Protein AF-A0A377C2B4-F1 (afdb_monomer)

Foldseek 3Di:
DDDDDDDDDDDDDDDDDPPPPPPPPPPPPDPPQDDCPPDPDDQVLCVVLLQCLCCPPVVKHKDAFQLCQWDDDPRSPDLLAAFGMKTKHAPCPVPDPVVLVVCLVVVHDGIFIETEHEDAEADPVCLVVLLVSQLRHTVQTQATEYEYCHYDPVCLVVVVVSCVVRQHWYKHAPPVHRNPIDGPGHGHGDPHGPVVSLVVCLNTTVRSVVVVVVVVCVSCVPPPD

Structure (mmCIF, N/CA/C/O backbone):
data_AF-A0A377C2B4-F1
#
_entry.id   AF-A0A377C2B4-F1
#
loop_
_atom_site.group_PDB
_atom_site.id
_atom_site.type_symbol
_atom_site.label_atom_id
_atom_site.label_alt_id
_atom_site.label_comp_id
_atom_site.label_asym_id
_atom_site.label_entity_id
_atom_site.label_seq_id
_atom_site.pdbx_PDB_ins_code
_atom_site.Cartn_x
_atom_site.Cartn_y
_atom_site.Cartn_z
_atom_site.occupancy
_atom_site.B_iso_or_equiv
_atom_site.auth_seq_id
_atom_site.auth_comp_id
_atom_site.auth_asym_id
_atom_site.auth_atom_id
_atom_site.pdbx_PDB_model_num
AT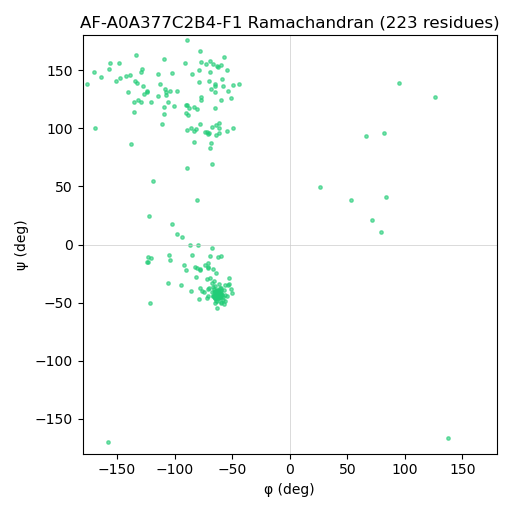OM 1 N N . MET A 1 1 ? 35.154 -57.307 -9.094 1.00 36.72 1 MET A N 1
ATOM 2 C CA . MET A 1 1 ? 33.927 -57.649 -8.351 1.00 36.72 1 MET A CA 1
ATOM 3 C C . MET A 1 1 ? 32.732 -57.138 -9.145 1.00 36.72 1 MET A C 1
ATOM 5 O O . MET A 1 1 ? 32.657 -55.952 -9.429 1.00 36.72 1 MET A O 1
ATOM 9 N N . THR A 1 2 ? 31.909 -58.080 -9.600 1.00 37.00 2 THR A N 1
ATOM 10 C CA . THR A 1 2 ? 30.548 -57.988 -10.181 1.00 37.00 2 THR A CA 1
ATOM 11 C C . THR A 1 2 ? 29.577 -57.294 -9.205 1.00 37.00 2 THR A C 1
ATOM 13 O O . THR A 1 2 ? 29.885 -57.268 -8.022 1.00 37.00 2 THR A O 1
ATOM 16 N N . ALA A 1 3 ? 28.401 -56.732 -9.509 1.00 31.88 3 ALA A N 1
ATOM 17 C CA . ALA A 1 3 ? 27.420 -56.730 -10.607 1.00 31.88 3 ALA A CA 1
ATOM 18 C C . ALA A 1 3 ? 26.625 -55.393 -10.469 1.00 31.88 3 ALA A C 1
ATOM 20 O O . ALA A 1 3 ? 26.595 -54.835 -9.380 1.00 31.88 3 ALA A O 1
ATOM 21 N N . GLY A 1 4 ? 26.060 -54.723 -11.479 1.00 31.55 4 GLY A N 1
ATOM 22 C CA . GLY A 1 4 ? 24.910 -55.098 -12.310 1.00 31.55 4 GLY A CA 1
ATOM 23 C C . GLY A 1 4 ? 23.874 -53.946 -12.279 1.00 31.55 4 GLY A C 1
ATOM 24 O O . GLY A 1 4 ? 23.489 -53.495 -11.209 1.00 31.55 4 GLY A O 1
ATOM 25 N N . LYS A 1 5 ? 23.428 -53.434 -13.435 1.00 40.22 5 LYS A N 1
ATOM 26 C CA . LYS A 1 5 ? 22.115 -52.747 -13.591 1.00 40.22 5 LYS A CA 1
ATOM 27 C C . LYS A 1 5 ? 21.091 -53.842 -13.985 1.00 40.22 5 LYS A C 1
ATOM 29 O O . LYS A 1 5 ? 21.572 -54.788 -14.613 1.00 40.22 5 LYS A O 1
ATOM 34 N N . PRO A 1 6 ? 19.744 -53.757 -13.774 1.00 40.12 6 PRO A N 1
ATOM 35 C CA . PRO A 1 6 ? 18.919 -52.529 -13.816 1.00 40.12 6 PRO A CA 1
ATOM 36 C C . PRO A 1 6 ? 17.540 -52.527 -13.043 1.00 40.12 6 PRO A C 1
ATOM 38 O O . PRO A 1 6 ? 17.163 -53.500 -12.406 1.00 40.12 6 PRO A O 1
ATOM 41 N N . ARG A 1 7 ? 16.746 -51.456 -13.289 1.00 35.69 7 ARG A N 1
ATOM 42 C CA . ARG A 1 7 ? 15.256 -51.322 -13.428 1.00 35.69 7 ARG A CA 1
ATOM 43 C C . ARG A 1 7 ? 14.322 -50.920 -12.255 1.00 35.69 7 ARG A C 1
ATOM 45 O O . ARG A 1 7 ? 14.433 -51.369 -11.127 1.00 35.69 7 ARG A O 1
ATOM 52 N N . LYS A 1 8 ? 13.369 -50.060 -12.671 1.00 39.88 8 LYS A N 1
ATOM 53 C CA . LYS A 1 8 ? 12.196 -49.421 -12.029 1.00 39.88 8 LYS A CA 1
ATOM 54 C C . LYS A 1 8 ? 11.217 -50.401 -11.376 1.00 39.88 8 LYS A C 1
ATOM 56 O O . LYS A 1 8 ? 11.002 -51.429 -11.996 1.00 39.88 8 LYS A O 1
ATOM 61 N N . TYR A 1 9 ? 10.527 -49.964 -10.314 1.00 33.38 9 TYR A N 1
ATOM 62 C CA . TYR A 1 9 ? 9.126 -50.246 -9.899 1.00 33.38 9 TYR A CA 1
ATOM 63 C C . TYR A 1 9 ? 8.805 -49.265 -8.742 1.00 33.38 9 TYR A C 1
ATOM 65 O O . TYR A 1 9 ? 9.730 -48.913 -8.020 1.00 33.38 9 TYR A O 1
ATOM 73 N N . LEU A 1 10 ? 7.612 -48.738 -8.463 1.00 26.67 10 LEU A N 1
ATOM 74 C CA . LEU A 1 10 ? 6.249 -48.788 -8.999 1.00 26.67 10 LEU A CA 1
ATOM 75 C C . LEU A 1 10 ? 5.538 -47.575 -8.347 1.00 26.67 10 LEU A C 1
ATOM 77 O O . LEU A 1 10 ? 5.833 -47.267 -7.191 1.00 26.67 10 LEU A O 1
ATOM 81 N N . TRP A 1 11 ? 4.628 -46.892 -9.047 1.00 28.12 11 TRP A N 1
ATOM 82 C CA . TRP A 1 11 ? 3.683 -45.979 -8.392 1.00 28.12 11 TRP A CA 1
ATOM 83 C C . TRP A 1 11 ? 2.865 -46.750 -7.350 1.00 28.12 11 TRP A C 1
ATOM 85 O O . TRP A 1 11 ? 2.420 -47.865 -7.613 1.00 28.12 11 TRP A O 1
ATOM 95 N N . SER A 1 12 ? 2.674 -46.158 -6.176 1.00 30.98 12 SER A N 1
ATOM 96 C CA . SER A 1 12 ? 1.545 -46.475 -5.304 1.00 30.98 12 SER A CA 1
ATOM 97 C C . SER A 1 12 ? 0.660 -45.241 -5.335 1.00 30.98 12 SER A C 1
ATOM 99 O O . SER A 1 12 ? 1.035 -44.206 -4.784 1.00 30.98 12 SER A O 1
ATOM 101 N N . ASP A 1 13 ? -0.434 -45.335 -6.085 1.00 35.56 13 ASP A N 1
ATOM 102 C CA . ASP A 1 13 ? -1.578 -44.459 -5.877 1.00 35.56 13 ASP A CA 1
ATOM 103 C C . ASP A 1 13 ? -2.247 -44.831 -4.548 1.00 35.56 13 ASP A C 1
ATOM 105 O O . ASP A 1 13 ? -2.106 -45.954 -4.059 1.00 35.56 13 ASP A O 1
ATOM 109 N N . ASP A 1 14 ? -2.978 -43.853 -4.022 1.00 35.16 14 ASP A N 1
ATOM 110 C CA . ASP A 1 14 ? -3.886 -43.918 -2.879 1.00 35.16 14 ASP A CA 1
ATOM 111 C C . ASP A 1 14 ? -3.225 -43.811 -1.491 1.00 35.16 14 ASP A C 1
ATOM 113 O O . ASP A 1 14 ? -2.775 -44.772 -0.881 1.00 35.16 14 ASP A O 1
ATOM 117 N N . GLU A 1 15 ? -3.203 -42.597 -0.931 1.00 32.34 15 GLU A N 1
ATOM 118 C CA . GLU A 1 15 ? -4.373 -42.097 -0.196 1.00 32.34 15 GLU A CA 1
ATOM 119 C C . GLU A 1 15 ? -4.178 -40.648 0.298 1.00 32.34 15 GLU A C 1
ATOM 121 O O . GLU A 1 15 ? -3.149 -40.259 0.847 1.00 32.34 15 GLU A O 1
ATOM 126 N N . ALA A 1 16 ? -5.258 -39.877 0.150 1.00 41.50 16 ALA A N 1
ATOM 127 C CA . ALA A 1 16 ? -5.626 -38.717 0.958 1.00 41.50 16 ALA A CA 1
ATOM 128 C C . ALA A 1 16 ? -4.737 -37.458 0.894 1.00 41.50 16 ALA A C 1
ATOM 130 O O . ALA A 1 16 ? -3.880 -37.210 1.741 1.00 41.50 16 ALA A O 1
ATOM 131 N N . LYS A 1 17 ? -5.128 -36.539 0.003 1.00 33.62 17 LYS A N 1
ATOM 132 C CA . LYS A 1 17 ? -5.561 -35.181 0.392 1.00 33.62 17 LYS A CA 1
ATOM 133 C C . LYS A 1 17 ? -6.196 -34.491 -0.809 1.00 33.62 17 LYS A C 1
ATOM 135 O O . LYS A 1 17 ? -5.511 -33.976 -1.686 1.00 33.62 17 LYS A O 1
ATOM 140 N N . GLY A 1 18 ? -7.527 -34.477 -0.822 1.00 29.94 18 GLY A N 1
ATOM 141 C CA . GLY A 1 18 ? -8.292 -33.569 -1.663 1.00 29.94 18 GLY A CA 1
ATOM 142 C C . GLY A 1 18 ? -7.960 -32.133 -1.275 1.00 29.94 18 GLY A C 1
ATOM 143 O O . GLY A 1 18 ? -8.515 -31.596 -0.323 1.00 29.94 18 GLY A O 1
ATOM 144 N N . ILE A 1 19 ? -7.030 -31.526 -2.005 1.00 31.97 19 ILE A N 1
ATOM 145 C CA . ILE A 1 19 ? -6.947 -30.078 -2.124 1.00 31.97 19 ILE A CA 1
ATOM 146 C C . ILE A 1 19 ? -7.823 -29.754 -3.322 1.00 31.97 19 ILE A C 1
ATOM 148 O O . ILE A 1 19 ? -7.431 -29.928 -4.474 1.00 31.97 19 ILE A O 1
ATOM 152 N N . GLN A 1 20 ? -9.056 -29.354 -3.027 1.00 30.81 20 GLN A N 1
ATOM 153 C CA . GLN A 1 20 ? -9.923 -28.697 -3.988 1.00 30.81 20 GLN A CA 1
ATOM 154 C C . GLN A 1 20 ? -9.210 -27.404 -4.391 1.00 30.81 20 GLN A C 1
ATOM 156 O O . GLN A 1 20 ? -9.151 -26.441 -3.629 1.00 30.81 20 GLN A O 1
ATOM 161 N N . LEU A 1 21 ? -8.565 -27.438 -5.555 1.00 31.77 21 LEU A N 1
ATOM 162 C CA . LEU A 1 21 ? -8.021 -26.258 -6.203 1.00 31.77 21 LEU A CA 1
ATOM 163 C C . LEU A 1 21 ? -9.232 -25.379 -6.538 1.00 31.77 21 LEU A C 1
ATOM 165 O O . LEU A 1 21 ? -9.989 -25.704 -7.454 1.00 31.77 21 LEU A O 1
ATOM 169 N N . ASN A 1 22 ? -9.462 -24.320 -5.759 1.00 31.25 22 ASN A N 1
ATOM 170 C CA . ASN A 1 22 ? -10.425 -23.291 -6.133 1.00 31.25 22 ASN A CA 1
ATOM 171 C C . ASN A 1 22 ? -9.939 -22.680 -7.443 1.00 31.25 22 ASN A C 1
ATOM 173 O O . ASN A 1 22 ? -8.944 -21.958 -7.500 1.00 31.25 22 ASN A O 1
ATOM 177 N N . LYS A 1 23 ? -10.626 -23.074 -8.508 1.00 33.84 23 LYS A N 1
ATOM 178 C CA . LYS A 1 23 ? -10.381 -22.690 -9.883 1.00 33.84 23 LYS A CA 1
ATOM 179 C C . LYS A 1 23 ? -11.183 -21.426 -10.170 1.00 33.84 23 LYS A C 1
ATOM 181 O O . LYS A 1 23 ? -12.084 -21.460 -10.988 1.00 33.84 23 LYS A O 1
ATOM 186 N N . ASP A 1 24 ? -10.814 -20.347 -9.493 1.00 32.53 24 ASP A N 1
ATOM 187 C CA . ASP A 1 24 ? -11.197 -18.984 -9.866 1.00 32.53 24 ASP A CA 1
ATOM 188 C C . ASP A 1 24 ? -9.911 -18.200 -10.160 1.00 32.53 24 ASP A C 1
ATOM 190 O O . ASP A 1 24 ? -9.607 -17.176 -9.553 1.00 32.53 24 ASP A O 1
ATOM 194 N N . ILE A 1 25 ? -9.096 -18.740 -11.072 1.00 33.12 25 ILE A N 1
ATOM 195 C CA . ILE A 1 25 ? -8.108 -17.934 -11.786 1.00 33.12 25 ILE A CA 1
ATOM 196 C C . ILE A 1 25 ? -8.896 -17.297 -12.926 1.00 33.12 25 ILE A C 1
ATOM 198 O O . ILE A 1 25 ? -9.149 -17.944 -13.943 1.00 33.12 25 ILE A O 1
ATOM 202 N N . PHE A 1 26 ? -9.323 -16.051 -12.741 1.00 31.59 26 PHE A N 1
ATOM 203 C CA . PHE A 1 26 ? -9.705 -15.208 -13.865 1.00 31.59 26 PHE A CA 1
ATOM 204 C C . PHE A 1 26 ? -8.422 -14.881 -14.633 1.00 31.59 26 PHE A C 1
ATOM 206 O O . PHE A 1 26 ? -7.785 -13.862 -14.395 1.00 31.59 26 PHE A O 1
ATOM 213 N N . VAL A 1 27 ? -8.006 -15.795 -15.513 1.00 31.28 27 VAL A N 1
ATOM 214 C CA . VAL A 1 27 ? -7.137 -15.435 -16.631 1.00 31.28 27 VAL A CA 1
ATOM 215 C C . VAL A 1 27 ? -8.050 -14.695 -17.595 1.00 31.28 27 VAL A C 1
ATOM 217 O O . VAL A 1 27 ? -8.824 -15.311 -18.325 1.00 31.28 27 VAL A O 1
ATOM 220 N N . THR A 1 28 ? -8.044 -13.370 -17.527 1.00 33.62 28 THR A N 1
ATOM 221 C CA . THR A 1 28 ? -8.473 -12.574 -18.670 1.00 33.62 28 THR A CA 1
ATOM 222 C C . THR A 1 28 ? -7.381 -12.739 -19.719 1.00 33.62 28 THR A C 1
ATOM 224 O O . THR A 1 28 ? -6.341 -12.084 -19.649 1.00 33.62 28 THR A O 1
ATOM 227 N N . ASP A 1 29 ? -7.586 -13.684 -20.637 1.00 32.88 29 ASP A N 1
ATOM 228 C CA . ASP A 1 29 ? -6.946 -13.614 -21.947 1.00 32.88 29 ASP A CA 1
ATOM 229 C C . ASP A 1 29 ? -7.300 -12.232 -22.531 1.00 32.88 29 ASP A C 1
ATOM 231 O O . ASP A 1 29 ? -8.455 -11.809 -22.453 1.00 32.88 29 ASP A O 1
ATOM 235 N N . ASP A 1 30 ? -6.288 -11.528 -23.038 1.00 34.28 30 ASP A N 1
ATOM 236 C CA . ASP A 1 30 ? -6.330 -10.165 -23.595 1.00 34.28 30 ASP A CA 1
ATOM 237 C C . ASP A 1 30 ? -6.233 -8.990 -22.596 1.00 34.28 30 ASP A C 1
ATOM 239 O O . ASP A 1 30 ? -6.858 -7.945 -22.780 1.00 34.28 30 ASP A O 1
ATOM 243 N N . ALA A 1 31 ? -5.363 -9.089 -21.583 1.00 37.03 31 ALA A N 1
ATOM 244 C CA . ALA A 1 31 ? -4.698 -7.876 -21.099 1.00 37.03 31 ALA A CA 1
ATOM 245 C C . ALA A 1 31 ? -3.679 -7.455 -22.166 1.00 37.03 31 ALA A C 1
ATOM 247 O O . ALA A 1 31 ? -2.587 -8.019 -22.248 1.00 37.03 31 ALA A O 1
ATOM 248 N N . ASP A 1 32 ? -4.078 -6.518 -23.026 1.00 32.88 32 ASP A N 1
ATOM 249 C CA . ASP A 1 32 ? -3.194 -5.812 -23.948 1.00 32.88 32 ASP A CA 1
ATOM 250 C C . ASP A 1 32 ? -2.069 -5.197 -23.104 1.00 32.88 32 ASP A C 1
ATOM 252 O O . ASP A 1 32 ? -2.263 -4.201 -22.402 1.00 32.88 32 ASP A O 1
ATOM 256 N N . VAL A 1 33 ? -0.920 -5.880 -23.045 1.00 45.25 33 VAL A N 1
ATOM 257 C CA . VAL A 1 33 ? 0.244 -5.387 -22.315 1.00 45.25 33 VAL A CA 1
ATOM 258 C C . VAL A 1 33 ? 0.748 -4.213 -23.127 1.00 45.25 33 VAL A C 1
ATOM 260 O O . VAL A 1 33 ? 1.438 -4.393 -24.131 1.00 45.25 33 VAL A O 1
ATOM 263 N N . SER A 1 34 ? 0.314 -3.024 -22.722 1.00 44.59 34 SER A N 1
ATOM 264 C CA . SER A 1 34 ? 0.642 -1.778 -23.385 1.00 44.59 34 SER A CA 1
ATOM 265 C C . SER A 1 34 ? 2.154 -1.682 -23.575 1.00 44.59 34 SER A C 1
ATOM 267 O O . SER A 1 34 ? 2.949 -1.864 -22.646 1.00 44.59 34 SER A O 1
ATOM 269 N N . ASP A 1 35 ? 2.534 -1.447 -24.831 1.00 39.66 35 ASP A N 1
ATOM 270 C CA . ASP A 1 35 ? 3.894 -1.137 -25.263 1.00 39.66 35 ASP A CA 1
ATOM 271 C C . ASP A 1 35 ? 4.486 -0.105 -24.282 1.00 39.66 35 ASP A C 1
ATOM 273 O O . ASP A 1 35 ? 3.758 0.807 -23.871 1.00 39.66 35 ASP A O 1
ATOM 277 N N . PRO A 1 36 ? 5.760 -0.208 -23.851 1.00 42.59 36 PRO A N 1
ATOM 278 C CA . PRO A 1 36 ? 6.321 0.715 -22.879 1.00 42.59 36 PRO A CA 1
ATOM 279 C C . PRO A 1 36 ? 6.449 2.089 -23.539 1.00 42.59 36 PRO A C 1
ATOM 281 O O . PRO A 1 36 ? 7.487 2.444 -24.101 1.00 42.59 36 PRO A O 1
ATOM 284 N N . HIS A 1 37 ? 5.381 2.880 -23.479 1.00 45.59 37 HIS A N 1
ATOM 285 C CA . HIS A 1 37 ? 5.399 4.291 -23.802 1.00 45.59 37 HIS A CA 1
ATOM 286 C C . HIS A 1 37 ? 6.306 4.944 -22.764 1.00 45.59 37 HIS A C 1
ATOM 288 O O . HIS A 1 37 ? 5.925 5.208 -21.626 1.00 45.59 37 HIS A O 1
ATOM 294 N N . GLY A 1 38 ? 7.577 5.077 -23.146 1.00 45.16 38 GLY A N 1
ATOM 295 C CA . GLY A 1 38 ? 8.665 5.591 -22.333 1.00 45.16 38 GLY A CA 1
ATOM 296 C C . GLY A 1 38 ? 8.489 7.070 -22.020 1.00 45.16 38 GLY A C 1
ATOM 297 O O . GLY A 1 38 ? 9.254 7.903 -22.498 1.00 45.16 38 GLY A O 1
ATOM 298 N N . GLU A 1 39 ? 7.508 7.399 -21.192 1.00 57.38 39 GLU A N 1
ATOM 299 C CA . GLU A 1 39 ? 7.391 8.715 -20.591 1.00 57.38 39 GLU A CA 1
ATOM 300 C C . GLU A 1 39 ? 8.252 8.803 -19.320 1.00 57.38 39 GLU A C 1
ATOM 302 O O . GLU A 1 39 ? 8.529 7.839 -18.590 1.00 57.38 39 GLU A O 1
ATOM 307 N N . PHE A 1 40 ? 8.786 9.999 -19.092 1.00 65.56 40 PHE A N 1
ATOM 308 C CA . PHE A 1 40 ? 9.783 10.301 -18.068 1.00 65.56 40 PHE A CA 1
ATOM 309 C C . PHE A 1 40 ? 9.166 10.486 -16.673 1.00 65.56 40 PHE A C 1
ATOM 311 O O . PHE A 1 40 ? 9.634 11.332 -15.923 1.00 65.56 40 PHE A O 1
ATOM 318 N N . TYR A 1 41 ? 8.159 9.698 -16.295 1.00 80.75 41 TYR A N 1
ATOM 319 C CA . TYR A 1 41 ? 7.571 9.815 -14.961 1.00 80.75 41 TYR A CA 1
ATOM 320 C C . TYR A 1 41 ? 8.577 9.435 -13.876 1.00 80.75 41 TYR A C 1
ATOM 322 O O . TYR A 1 41 ? 9.236 8.392 -13.936 1.00 80.75 41 TYR A O 1
ATOM 330 N N . SER A 1 42 ? 8.688 10.291 -12.872 1.00 92.38 42 SER A N 1
ATOM 331 C CA . SER A 1 42 ? 9.217 9.943 -11.562 1.00 92.38 42 SER A CA 1
ATOM 332 C C . SER A 1 42 ? 8.163 9.180 -10.757 1.00 92.38 42 SER A C 1
ATOM 334 O O . SER A 1 42 ? 6.965 9.328 -10.982 1.00 92.38 42 SER A O 1
ATOM 336 N N . GLU A 1 43 ? 8.589 8.390 -9.769 1.00 94.50 43 GLU A N 1
ATOM 337 C CA . GLU A 1 43 ? 7.659 7.670 -8.878 1.00 94.50 43 GLU A CA 1
ATOM 338 C C . GLU A 1 43 ? 6.679 8.626 -8.180 1.00 94.50 43 GLU A C 1
ATOM 340 O O . GLU A 1 43 ? 5.500 8.319 -8.046 1.00 94.50 43 GLU A O 1
ATOM 345 N N . HIS A 1 44 ? 7.133 9.834 -7.835 1.00 94.06 44 HIS A N 1
ATOM 346 C CA . HIS A 1 44 ? 6.296 10.869 -7.230 1.00 94.06 44 HIS A CA 1
ATOM 347 C C . HIS A 1 44 ? 5.124 11.315 -8.114 1.00 94.06 44 HIS A C 1
ATOM 349 O O . HIS A 1 44 ? 4.064 11.652 -7.585 1.00 94.06 44 HIS A O 1
ATOM 355 N N . GLU A 1 45 ? 5.301 11.327 -9.435 1.00 95.25 45 GLU A N 1
ATOM 356 C CA . GLU A 1 45 ? 4.246 11.701 -10.384 1.00 95.25 45 GLU A CA 1
ATOM 357 C C . GLU A 1 45 ? 3.175 10.613 -10.516 1.00 95.25 45 GLU A C 1
ATOM 359 O O . GLU A 1 45 ? 2.058 10.906 -10.932 1.00 95.25 45 GLU A O 1
ATOM 364 N N . LEU A 1 46 ? 3.468 9.382 -10.084 1.00 97.31 46 LEU A N 1
ATOM 365 C CA . LEU A 1 46 ? 2.514 8.274 -10.095 1.00 97.31 46 LEU A CA 1
ATOM 366 C C . LEU A 1 46 ? 1.565 8.292 -8.886 1.00 97.31 46 LEU A C 1
ATOM 368 O O . LEU A 1 46 ? 0.502 7.678 -8.936 1.00 97.31 46 LEU A O 1
ATOM 372 N N . TYR A 1 47 ? 1.901 8.990 -7.795 1.00 97.00 47 TYR A N 1
ATOM 373 C CA . TYR A 1 47 ? 1.082 8.965 -6.572 1.00 97.00 47 TYR A CA 1
ATOM 374 C C . TYR A 1 47 ? -0.325 9.555 -6.759 1.00 97.00 47 TYR A C 1
ATOM 376 O O . TYR A 1 47 ? -1.276 8.946 -6.264 1.00 97.00 47 TYR A O 1
ATOM 384 N N . PRO A 1 48 ? -0.512 10.697 -7.454 1.00 97.00 48 PRO A N 1
ATOM 385 C CA . PRO A 1 48 ? -1.850 11.215 -7.734 1.00 97.00 48 PRO A CA 1
ATOM 386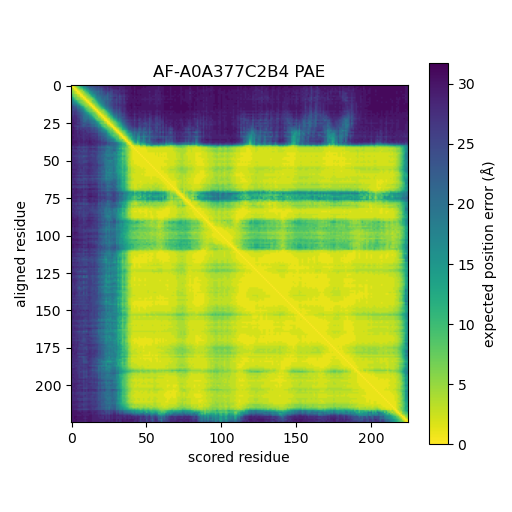 C C . PRO A 1 48 ? -2.680 10.263 -8.604 1.00 97.00 48 PRO A C 1
ATOM 388 O O . PRO A 1 48 ? -3.855 10.058 -8.314 1.00 97.00 48 PRO A O 1
ATOM 391 N N . LEU A 1 49 ? -2.059 9.628 -9.602 1.00 97.38 49 LEU A N 1
ATOM 392 C CA . LEU A 1 49 ? -2.717 8.668 -10.498 1.00 97.38 49 LEU A CA 1
ATOM 393 C C . LEU A 1 49 ? -3.154 7.411 -9.733 1.00 97.38 49 LEU A C 1
ATOM 395 O O . LEU A 1 49 ? -4.301 6.978 -9.828 1.00 97.38 49 LEU A O 1
ATOM 399 N N . LEU A 1 50 ? -2.274 6.881 -8.876 1.00 98.12 50 LEU A N 1
ATOM 400 C CA . LEU A 1 50 ? -2.619 5.796 -7.959 1.00 98.12 50 LEU A CA 1
ATOM 401 C C . LEU A 1 50 ? -3.761 6.201 -7.020 1.00 98.12 50 LEU A C 1
ATOM 403 O O . LEU A 1 50 ? -4.637 5.387 -6.743 1.00 98.12 50 LEU A O 1
ATOM 407 N N . SER A 1 51 ? -3.775 7.443 -6.531 1.00 97.56 51 SER A N 1
ATOM 408 C CA . SER A 1 51 ? -4.854 7.935 -5.672 1.00 97.56 51 SER A CA 1
ATOM 409 C C . SER A 1 51 ? -6.201 7.979 -6.386 1.00 97.56 51 SER A C 1
ATOM 411 O O . SER A 1 51 ? -7.218 7.646 -5.777 1.00 97.56 51 SER A O 1
ATOM 413 N N . GLU A 1 52 ? -6.218 8.383 -7.654 1.00 97.12 52 GLU A N 1
ATOM 414 C CA . GLU A 1 52 ? -7.423 8.395 -8.479 1.00 97.12 52 GLU A CA 1
ATOM 415 C C . GLU A 1 52 ? -7.950 6.977 -8.713 1.00 97.12 52 GLU A C 1
ATOM 417 O O . GLU A 1 52 ? -9.119 6.702 -8.427 1.00 97.12 52 GLU A O 1
ATOM 422 N N . TYR A 1 53 ? -7.083 6.056 -9.141 1.00 98.12 53 TYR A N 1
ATOM 423 C CA . TYR A 1 53 ? -7.438 4.651 -9.342 1.00 98.12 53 TYR A CA 1
ATOM 424 C C . TYR A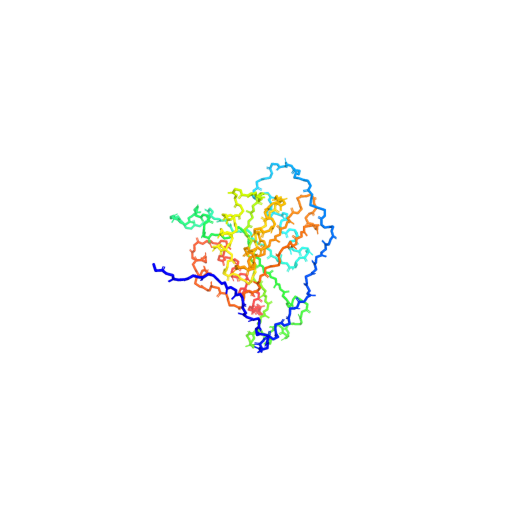 1 53 ? -7.938 3.994 -8.047 1.00 98.12 53 TYR A C 1
ATOM 426 O O . TYR A 1 53 ? -9.022 3.410 -8.007 1.00 98.12 53 TYR A O 1
ATOM 434 N N . ALA A 1 54 ? -7.187 4.141 -6.952 1.00 97.19 54 ALA A N 1
ATOM 435 C CA . ALA A 1 54 ? -7.526 3.543 -5.667 1.00 97.19 54 ALA A CA 1
ATOM 436 C C . ALA A 1 54 ? -8.888 4.035 -5.150 1.00 97.19 54 ALA A C 1
ATOM 438 O O . ALA A 1 54 ? -9.700 3.232 -4.686 1.00 97.19 54 ALA A O 1
ATOM 439 N N . SER A 1 55 ? -9.175 5.334 -5.278 1.00 93.94 55 SER A N 1
ATOM 440 C CA . SER A 1 55 ? -10.453 5.895 -4.837 1.00 93.94 55 SER A CA 1
ATOM 441 C C . SER A 1 55 ? -11.614 5.482 -5.741 1.00 93.94 55 SER A C 1
ATOM 443 O O . SER A 1 55 ? -12.672 5.125 -5.228 1.00 93.94 55 SER A O 1
ATOM 445 N N . SER A 1 56 ? -11.445 5.560 -7.063 1.00 93.25 56 SER A N 1
ATOM 446 C CA . SER A 1 56 ? -12.528 5.330 -8.032 1.00 93.25 56 SER A CA 1
ATOM 447 C C . SER A 1 56 ? -12.867 3.851 -8.208 1.00 93.25 56 SER A C 1
ATOM 449 O O . SER A 1 56 ? -14.041 3.499 -8.286 1.00 93.25 56 SER A O 1
ATOM 451 N N . SER A 1 57 ? -11.848 2.991 -8.233 1.00 94.62 57 SER A N 1
ATOM 452 C CA . SER A 1 57 ? -11.982 1.589 -8.639 1.00 94.62 57 SER A CA 1
ATOM 453 C C . SER A 1 57 ? -11.919 0.626 -7.456 1.00 94.62 57 SER A C 1
ATOM 455 O O . SER A 1 57 ? -12.598 -0.397 -7.452 1.00 94.62 57 SER A O 1
ATOM 457 N N . LEU A 1 58 ? -11.143 0.957 -6.416 1.00 94.06 58 LEU A N 1
ATOM 458 C CA . LEU A 1 58 ? -10.955 0.083 -5.248 1.00 94.06 58 LEU A CA 1
ATOM 459 C C . LEU A 1 58 ? -11.732 0.551 -4.004 1.00 94.06 58 LEU A C 1
ATOM 461 O O . LEU A 1 58 ? -11.801 -0.179 -3.009 1.00 94.06 58 LEU A O 1
ATOM 465 N N . ASN A 1 59 ? -12.328 1.751 -4.043 1.00 93.12 59 ASN A N 1
ATOM 466 C CA . ASN A 1 59 ? -12.930 2.421 -2.885 1.00 93.12 59 ASN A CA 1
ATOM 467 C C . ASN A 1 59 ? -11.943 2.540 -1.700 1.00 93.12 59 ASN A C 1
ATOM 469 O O . ASN A 1 59 ? -12.296 2.343 -0.534 1.00 93.12 59 ASN A O 1
ATOM 473 N N . VAL A 1 60 ? -10.673 2.814 -2.010 1.00 95.38 60 VAL A N 1
ATOM 474 C CA . VAL A 1 60 ? -9.590 2.991 -1.039 1.00 95.38 60 VAL A CA 1
ATOM 475 C C . VAL A 1 60 ? -9.196 4.461 -1.011 1.00 95.38 60 VAL A C 1
ATOM 477 O O . VAL A 1 60 ? -8.711 5.011 -1.997 1.00 95.38 60 VAL A O 1
ATOM 480 N N . LEU A 1 61 ? -9.357 5.098 0.147 1.00 94.50 61 LEU A N 1
ATOM 481 C CA . LEU A 1 61 ? -8.873 6.456 0.369 1.00 94.50 61 LEU A CA 1
ATOM 482 C C . LEU A 1 61 ? -7.399 6.397 0.746 1.00 94.50 61 LEU A C 1
ATOM 484 O O . LEU A 1 61 ? -7.053 5.811 1.775 1.00 94.50 61 LEU A O 1
ATOM 488 N N . VAL A 1 62 ? -6.539 7.004 -0.070 1.00 96.00 62 VAL A N 1
ATOM 489 C CA . VAL A 1 62 ? -5.086 6.930 0.112 1.00 96.00 62 VAL A CA 1
ATOM 490 C C . VAL A 1 62 ? -4.463 8.239 0.585 1.00 96.00 62 VAL A C 1
ATOM 492 O O . VAL A 1 62 ? -5.023 9.325 0.430 1.00 96.00 62 VAL A O 1
ATOM 495 N N . ARG A 1 63 ? -3.270 8.131 1.168 1.00 95.94 63 ARG A N 1
ATOM 496 C CA . ARG A 1 63 ? -2.391 9.239 1.540 1.00 95.94 63 ARG A CA 1
ATOM 497 C C . ARG A 1 63 ? -0.939 8.862 1.286 1.00 95.94 63 ARG A C 1
ATOM 499 O O . ARG A 1 63 ? -0.540 7.722 1.502 1.00 95.94 63 ARG A O 1
ATOM 506 N N . ARG A 1 64 ? -0.136 9.838 0.873 1.00 96.00 64 ARG A N 1
ATOM 507 C CA . ARG A 1 64 ? 1.313 9.679 0.728 1.00 96.00 64 ARG A CA 1
ATOM 508 C C . ARG A 1 64 ? 2.000 9.773 2.091 1.00 96.00 64 ARG A C 1
ATOM 510 O O . ARG A 1 64 ? 1.657 10.648 2.885 1.00 96.00 64 ARG A O 1
ATOM 517 N N . VAL A 1 65 ? 3.008 8.937 2.326 1.00 95.94 65 VAL A N 1
ATOM 518 C CA . VAL A 1 65 ? 3.915 9.034 3.479 1.00 95.94 65 VAL A CA 1
ATOM 519 C C . VAL A 1 65 ? 5.215 9.683 3.031 1.00 95.94 65 VAL A C 1
ATOM 521 O O . VAL A 1 65 ? 5.903 9.167 2.155 1.00 95.94 65 VAL A O 1
ATOM 524 N N . ASP A 1 66 ? 5.561 10.838 3.605 1.00 94.06 66 ASP A N 1
ATOM 525 C CA . ASP A 1 66 ? 6.824 11.497 3.284 1.00 94.06 66 ASP A CA 1
ATOM 526 C C . ASP A 1 66 ? 7.984 10.992 4.117 1.00 94.06 66 ASP A C 1
ATOM 528 O O . ASP A 1 66 ? 8.199 11.446 5.243 1.00 94.06 66 ASP A O 1
ATOM 532 N N . GLU A 1 67 ? 8.797 10.107 3.548 1.00 91.25 67 GLU A N 1
ATOM 533 C CA . GLU A 1 67 ? 10.012 9.598 4.167 1.00 91.25 67 GLU A CA 1
ATOM 534 C C . GLU A 1 67 ? 10.937 10.739 4.638 1.00 91.25 67 GLU A C 1
ATOM 536 O O . GLU A 1 67 ? 11.504 10.663 5.735 1.00 91.25 67 GLU A O 1
ATOM 541 N N . LYS A 1 68 ? 10.978 11.877 3.920 1.00 91.19 68 LYS A N 1
ATOM 542 C CA . LYS A 1 68 ? 11.781 13.066 4.275 1.00 91.19 68 LYS A CA 1
ATOM 543 C C . LYS A 1 68 ? 11.254 13.815 5.500 1.00 91.19 68 LYS A C 1
ATOM 545 O O . LYS A 1 68 ? 12.002 14.612 6.082 1.00 91.19 68 LYS A O 1
ATOM 550 N N . LYS A 1 69 ? 10.019 13.570 5.940 1.00 92.12 69 LYS A N 1
ATOM 551 C CA . LYS A 1 69 ? 9.494 14.095 7.213 1.00 92.12 69 LYS A CA 1
ATOM 552 C C . LYS A 1 69 ? 9.854 13.223 8.412 1.00 92.12 69 LYS A C 1
ATOM 554 O O . LYS A 1 69 ? 9.666 13.654 9.549 1.00 92.12 69 LYS A O 1
ATOM 559 N N . SER A 1 70 ? 10.419 12.038 8.186 1.00 90.50 70 SER A N 1
ATOM 560 C CA . SER A 1 70 ? 10.805 11.143 9.274 1.00 90.50 70 SER A CA 1
ATOM 561 C C . SER A 1 70 ? 11.889 11.748 10.171 1.00 90.50 70 SER A C 1
ATOM 563 O O . SER A 1 70 ? 12.716 12.567 9.735 1.00 90.50 70 SER A O 1
ATOM 565 N N . LYS A 1 71 ? 11.917 11.301 11.434 1.00 87.88 71 LYS A N 1
ATOM 566 C CA . LYS A 1 71 ? 12.965 11.644 12.411 1.00 87.88 71 LYS A CA 1
ATOM 567 C C . LYS A 1 71 ? 14.363 11.424 11.800 1.00 87.88 71 LYS A C 1
ATOM 569 O O . LYS A 1 71 ? 14.606 10.437 11.107 1.00 87.88 71 LYS A O 1
ATOM 574 N N . LYS A 1 72 ? 15.293 12.362 12.043 1.00 78.94 72 LYS A N 1
ATOM 575 C CA . LYS A 1 72 ? 16.680 12.286 11.540 1.00 78.94 72 LYS A CA 1
ATOM 576 C C . LYS A 1 72 ? 17.370 11.011 12.046 1.00 78.94 72 LYS A C 1
ATOM 578 O O . LYS A 1 72 ? 17.193 10.634 13.199 1.00 78.94 72 LYS A O 1
ATOM 583 N N . GLY A 1 73 ? 18.191 10.394 11.199 1.00 75.81 73 GLY A N 1
ATOM 584 C CA . GLY A 1 73 ? 18.964 9.196 11.532 1.00 75.81 73 GLY A CA 1
ATOM 585 C C . GLY A 1 73 ? 18.949 8.172 10.401 1.00 75.81 73 GLY A C 1
ATOM 586 O O . GLY A 1 73 ? 18.514 8.474 9.290 1.00 75.81 73 GLY A O 1
ATOM 587 N N . ALA A 1 74 ? 19.385 6.949 10.708 1.00 76.00 74 ALA A N 1
ATOM 588 C CA . ALA A 1 74 ? 19.545 5.853 9.747 1.00 76.00 74 ALA A CA 1
ATOM 589 C C . ALA A 1 74 ? 18.256 5.440 9.008 1.00 76.00 74 ALA A C 1
ATOM 591 O O . ALA A 1 74 ? 18.328 4.662 8.066 1.00 76.00 74 ALA A O 1
ATOM 592 N N . PHE A 1 75 ? 17.087 5.937 9.423 1.00 74.25 75 PHE A N 1
ATOM 593 C CA . PHE A 1 75 ? 15.786 5.574 8.856 1.00 74.25 75 PHE A CA 1
ATOM 594 C C . PHE A 1 75 ? 15.182 6.633 7.928 1.00 74.25 75 PHE A C 1
ATOM 596 O O . PHE A 1 75 ? 14.225 6.330 7.228 1.00 74.25 75 PHE A O 1
ATOM 603 N N . LYS A 1 76 ? 15.703 7.867 7.906 1.00 71.75 76 LYS A N 1
ATOM 604 C CA . LYS A 1 76 ? 15.057 8.989 7.202 1.00 71.75 76 LYS A CA 1
ATOM 605 C C . LYS A 1 76 ? 15.052 8.844 5.674 1.00 71.75 76 LYS A C 1
ATOM 607 O O . LYS A 1 76 ? 14.122 9.280 5.017 1.00 71.75 76 LYS A O 1
ATOM 612 N N . SER A 1 77 ? 16.093 8.236 5.125 1.00 74.50 77 SER A N 1
ATOM 613 C CA . SER A 1 77 ? 16.243 7.955 3.692 1.00 74.50 77 SER A CA 1
ATOM 614 C C . SER A 1 77 ? 16.440 6.461 3.446 1.00 74.50 77 SER A C 1
ATOM 616 O O . SER A 1 77 ? 17.092 6.057 2.485 1.00 74.50 77 SER A O 1
ATOM 618 N N . ASN A 1 78 ? 15.969 5.632 4.381 1.00 84.25 78 ASN A N 1
ATOM 619 C CA . ASN A 1 78 ? 16.095 4.194 4.265 1.00 84.25 78 ASN A CA 1
ATOM 620 C C . ASN A 1 78 ? 14.898 3.655 3.496 1.00 84.25 78 ASN A C 1
ATOM 622 O O . ASN A 1 78 ? 13.777 3.646 4.001 1.00 84.25 78 ASN A O 1
ATOM 626 N N . LYS A 1 79 ? 15.186 3.177 2.290 1.00 85.94 79 LYS A N 1
ATOM 627 C CA . LYS A 1 79 ? 14.206 2.612 1.369 1.00 85.94 79 LYS A CA 1
ATOM 628 C C . LYS A 1 79 ? 13.499 1.351 1.890 1.00 85.94 79 LYS A C 1
ATOM 630 O O . LYS A 1 79 ? 12.525 0.931 1.290 1.00 85.94 79 LYS A O 1
ATOM 635 N N . TRP A 1 80 ? 13.968 0.763 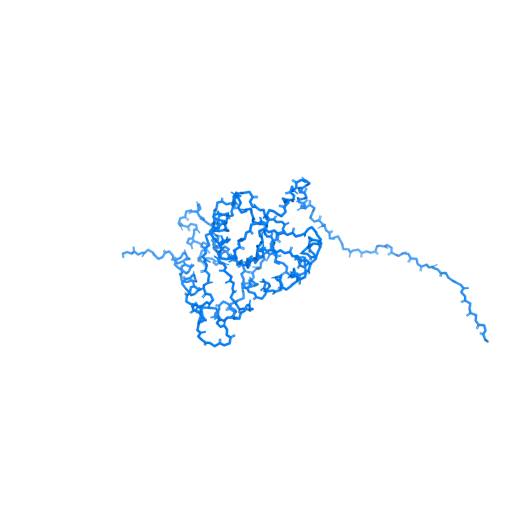2.993 1.00 92.06 80 TRP A N 1
ATOM 636 C CA . TRP A 1 80 ? 13.434 -0.460 3.612 1.00 92.06 80 TRP A CA 1
ATOM 637 C C . TRP A 1 80 ? 12.562 -0.201 4.851 1.00 92.06 80 TRP A C 1
ATOM 639 O O . TRP A 1 80 ? 12.414 -1.086 5.696 1.00 92.06 80 TRP A O 1
ATOM 649 N N . VAL A 1 81 ? 12.075 1.029 5.038 1.00 88.44 81 VAL A N 1
ATOM 650 C CA . VAL A 1 81 ? 11.323 1.403 6.245 1.00 88.44 81 VAL A CA 1
ATOM 651 C C . VAL A 1 81 ? 9.926 1.901 5.934 1.00 88.44 81 VAL A C 1
ATOM 653 O O . VAL A 1 81 ? 8.989 1.478 6.603 1.00 88.44 81 VAL A O 1
ATOM 656 N N . HIS A 1 82 ? 9.793 2.843 5.003 1.00 90.31 82 HIS A N 1
ATOM 657 C CA . HIS A 1 82 ? 8.550 3.587 4.819 1.00 90.31 82 HIS A CA 1
ATOM 658 C C . HIS A 1 82 ? 7.820 3.078 3.583 1.00 90.31 82 HIS A C 1
ATOM 660 O O . HIS A 1 82 ? 8.465 2.971 2.545 1.00 90.31 82 HIS A O 1
ATOM 666 N N . PRO A 1 83 ? 6.510 2.799 3.666 1.00 95.19 83 PRO A N 1
ATOM 667 C CA . PRO A 1 83 ? 5.699 2.694 2.460 1.00 95.19 83 PRO A CA 1
ATOM 668 C C . PRO A 1 83 ? 5.600 4.062 1.779 1.00 95.19 83 PRO A C 1
ATOM 670 O O . PRO A 1 83 ? 5.686 5.086 2.458 1.00 95.19 83 PRO A O 1
ATOM 673 N N . ASP A 1 84 ? 5.361 4.086 0.471 1.00 97.00 84 ASP A N 1
ATOM 674 C CA . ASP A 1 84 ? 5.199 5.340 -0.273 1.00 97.00 84 ASP A CA 1
ATOM 675 C C . ASP A 1 84 ? 3.796 5.919 -0.072 1.00 97.00 84 ASP A C 1
ATOM 677 O O . ASP A 1 84 ? 3.610 7.107 0.213 1.00 97.00 84 ASP A O 1
ATOM 681 N N . VAL A 1 85 ? 2.788 5.056 -0.209 1.00 98.19 85 VAL A N 1
ATOM 682 C CA . VAL A 1 85 ? 1.371 5.406 -0.125 1.00 98.19 85 VAL A CA 1
ATOM 683 C C . VAL A 1 85 ? 0.655 4.387 0.756 1.00 98.19 85 VAL A C 1
ATOM 685 O O . VAL A 1 85 ? 0.924 3.192 0.726 1.00 98.19 85 VAL A O 1
ATOM 688 N N . ILE A 1 86 ? -0.276 4.864 1.565 1.00 98.19 86 ILE A N 1
ATOM 689 C CA . ILE A 1 86 ? -1.067 4.074 2.511 1.00 98.19 86 ILE A CA 1
ATOM 690 C C . ILE A 1 86 ? -2.541 4.367 2.285 1.00 98.19 86 ILE A C 1
ATOM 692 O O . ILE A 1 86 ? -2.887 5.464 1.855 1.00 98.19 86 ILE A O 1
ATOM 696 N N . GLY A 1 87 ? -3.418 3.412 2.571 1.00 96.75 87 GLY A N 1
ATOM 697 C CA . GLY A 1 87 ? -4.839 3.574 2.296 1.00 96.75 87 GLY A CA 1
ATOM 698 C C . GLY A 1 87 ? -5.758 2.863 3.269 1.00 96.75 87 GLY A C 1
ATOM 699 O O . GLY A 1 87 ? -5.391 1.874 3.897 1.00 96.75 87 GLY A O 1
ATOM 700 N N . VAL A 1 88 ? -6.983 3.369 3.364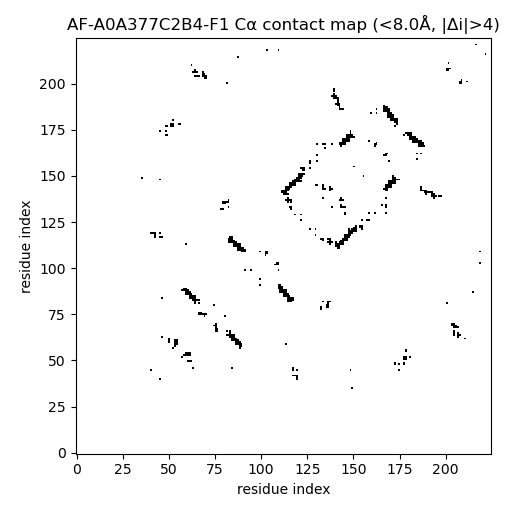 1.00 95.50 88 VAL A N 1
ATOM 701 C CA . VAL A 1 88 ? -8.058 2.772 4.152 1.00 95.50 88 VAL A CA 1
ATOM 702 C C . VAL A 1 88 ? -9.264 2.504 3.260 1.00 95.50 88 VAL A C 1
ATOM 704 O O . VAL A 1 88 ? -9.700 3.369 2.502 1.00 95.50 88 VAL A O 1
ATOM 707 N N . GLN A 1 89 ? -9.802 1.294 3.358 1.00 93.88 89 GLN A N 1
ATOM 708 C CA . GLN A 1 89 ? -11.015 0.879 2.663 1.00 93.88 89 GLN A CA 1
ATOM 709 C C . GLN A 1 89 ? -12.143 0.721 3.679 1.00 93.88 89 GLN A C 1
ATOM 711 O O . GLN A 1 89 ? -12.085 -0.182 4.515 1.00 93.88 89 GLN A O 1
ATOM 716 N N . ASP A 1 90 ? -13.164 1.577 3.619 1.00 88.00 90 ASP A N 1
ATOM 717 C CA . ASP A 1 90 ? -14.340 1.478 4.491 1.00 88.00 90 ASP A CA 1
ATOM 718 C C . ASP A 1 90 ? -15.337 0.441 3.948 1.00 88.00 90 ASP A C 1
ATOM 720 O O . ASP A 1 90 ? -16.150 0.713 3.057 1.00 88.00 90 ASP A O 1
ATOM 724 N N . ILE A 1 91 ? -15.308 -0.763 4.522 1.00 86.75 91 ILE A N 1
ATOM 725 C CA . ILE A 1 91 ? -16.251 -1.836 4.166 1.00 86.75 91 ILE A CA 1
ATOM 726 C C . ILE A 1 91 ? -17.674 -1.562 4.663 1.00 86.75 91 ILE A C 1
ATOM 728 O O . ILE A 1 91 ? -18.633 -2.147 4.167 1.00 86.75 91 ILE A O 1
ATOM 732 N N . GLY A 1 92 ? -17.821 -0.668 5.638 1.00 80.56 92 GLY A N 1
ATOM 733 C CA . GLY A 1 92 ? -19.094 -0.294 6.223 1.00 80.56 92 GLY A CA 1
ATOM 734 C C . GLY A 1 92 ? -19.672 0.995 5.654 1.00 80.56 92 GLY A C 1
ATOM 735 O O . GLY A 1 92 ? -20.646 1.468 6.227 1.00 80.56 92 GLY A O 1
ATOM 736 N N . HIS A 1 93 ? -19.128 1.591 4.586 1.00 80.19 93 HIS A N 1
ATOM 737 C CA . HIS A 1 93 ? -19.514 2.942 4.140 1.00 80.19 93 HIS A CA 1
ATOM 738 C C . HIS A 1 93 ? -21.039 3.127 4.017 1.00 80.19 93 HIS A C 1
ATOM 740 O O . HIS A 1 93 ? -21.574 4.090 4.572 1.00 80.19 93 HIS A O 1
ATOM 746 N N . ASN A 1 94 ? -21.746 2.131 3.471 1.00 83.81 94 ASN A N 1
ATOM 747 C CA . ASN A 1 94 ? -23.208 2.129 3.300 1.00 83.81 94 ASN A CA 1
ATOM 748 C C . ASN A 1 94 ? -24.020 1.614 4.505 1.00 83.81 94 ASN A C 1
ATOM 750 O O . ASN A 1 94 ? -25.247 1.551 4.444 1.00 83.81 94 ASN A O 1
ATOM 754 N N . TRP A 1 95 ? -23.379 1.201 5.598 1.00 86.62 95 TRP A N 1
ATOM 755 C CA . TRP A 1 95 ? -24.085 0.686 6.770 1.00 86.62 95 TRP A CA 1
ATOM 756 C C . TRP A 1 95 ? -24.665 1.805 7.631 1.00 86.62 95 TRP A C 1
ATOM 758 O O . TRP A 1 95 ? -24.089 2.890 7.765 1.00 86.62 95 TRP A O 1
ATOM 768 N N . SER A 1 96 ? -25.779 1.489 8.296 1.00 87.75 96 SER A N 1
ATOM 769 C CA . SER A 1 96 ? -26.354 2.355 9.322 1.00 87.75 96 SER A CA 1
ATOM 770 C C . SER A 1 96 ? -25.367 2.585 10.475 1.00 87.75 96 SER A C 1
ATOM 772 O O . SER A 1 96 ? -24.514 1.740 10.767 1.00 87.75 96 SER A O 1
ATOM 774 N N . SER A 1 97 ? -25.512 3.711 11.174 1.00 85.12 97 SER A N 1
ATOM 775 C CA . SER A 1 97 ? -24.700 4.022 12.357 1.00 85.12 97 SER A CA 1
ATOM 776 C C . SER A 1 97 ? -24.815 2.950 13.446 1.00 85.12 97 SER A C 1
ATOM 778 O O . SER A 1 97 ? -23.802 2.555 14.008 1.00 85.12 97 SER A O 1
ATOM 780 N N . LEU A 1 98 ? -26.012 2.398 13.675 1.00 88.00 98 LEU A N 1
ATOM 781 C CA . LEU A 1 98 ? -26.231 1.345 14.675 1.00 88.00 98 LEU A CA 1
ATOM 782 C C . LEU A 1 98 ? -25.446 0.064 14.360 1.00 88.00 98 LEU A C 1
ATOM 784 O O . LEU A 1 98 ? -24.875 -0.551 15.258 1.00 88.00 98 LEU A O 1
ATOM 788 N N . THR A 1 99 ? -25.386 -0.330 13.086 1.00 88.25 99 THR A N 1
ATOM 789 C CA . THR A 1 99 ? -24.603 -1.496 12.651 1.00 88.25 99 THR A CA 1
ATOM 790 C C . THR A 1 99 ? -23.109 -1.246 12.835 1.00 88.25 99 THR A C 1
ATOM 792 O O . THR A 1 99 ? -22.401 -2.105 13.354 1.00 88.25 99 THR A O 1
ATOM 795 N N . LYS A 1 100 ? -22.633 -0.054 12.454 1.00 84.88 100 LYS A N 1
ATOM 796 C CA . LYS A 1 100 ? -21.238 0.373 12.636 1.00 84.88 100 LYS A CA 1
ATOM 797 C C . LYS A 1 100 ? -20.822 0.321 14.111 1.00 84.88 100 LYS A C 1
ATOM 799 O O . LYS A 1 100 ? -19.762 -0.224 14.422 1.00 84.88 100 LYS A O 1
ATOM 804 N N . ASP A 1 101 ? -21.672 0.821 15.004 1.00 83.38 101 ASP A N 1
ATOM 805 C CA . ASP A 1 101 ? -21.432 0.819 16.450 1.00 83.38 101 ASP A CA 1
ATOM 806 C C . ASP A 1 101 ? -21.393 -0.610 17.011 1.00 83.38 101 ASP A C 1
ATOM 808 O O . ASP A 1 101 ? -20.465 -0.967 17.738 1.00 83.38 101 ASP A O 1
ATOM 812 N N . ALA A 1 102 ? -22.352 -1.459 16.626 1.00 86.50 102 ALA A N 1
ATOM 813 C CA . ALA A 1 102 ? -22.394 -2.855 17.056 1.00 86.50 102 ALA A CA 1
ATOM 814 C C . ALA A 1 102 ? -21.141 -3.631 16.619 1.00 86.50 102 ALA A C 1
ATOM 816 O O . ALA A 1 102 ? -20.542 -4.335 17.428 1.00 86.50 102 ALA A O 1
ATOM 817 N N . VAL A 1 103 ? -20.704 -3.465 15.366 1.00 86.25 103 VAL A N 1
ATOM 818 C CA . VAL A 1 103 ? -19.492 -4.119 14.848 1.00 86.25 103 VAL A CA 1
ATOM 819 C C . VAL A 1 103 ? -18.246 -3.644 15.597 1.00 86.25 103 VAL A C 1
ATOM 821 O O . VAL A 1 103 ? -17.422 -4.480 15.959 1.00 86.25 103 VAL A O 1
ATOM 824 N N . SER A 1 104 ? -18.131 -2.345 15.904 1.00 81.06 104 SER A N 1
ATOM 825 C CA . SER A 1 104 ? -17.033 -1.831 16.738 1.00 81.06 104 SER A CA 1
ATOM 826 C C . SER A 1 104 ? -17.013 -2.462 18.131 1.00 81.06 104 SER A C 1
ATOM 828 O O . SER A 1 104 ? -15.952 -2.868 18.597 1.00 81.06 104 SER A O 1
ATOM 830 N N . ILE A 1 105 ? -18.171 -2.563 18.794 1.00 83.38 105 ILE A N 1
ATOM 831 C CA . ILE A 1 105 ? -18.280 -3.138 20.145 1.00 83.38 105 ILE A CA 1
ATOM 832 C C . ILE A 1 105 ? -17.923 -4.628 20.139 1.00 83.38 105 ILE A C 1
ATOM 834 O O . ILE A 1 105 ? -17.244 -5.107 21.043 1.00 83.38 105 ILE A O 1
ATOM 838 N N . LEU A 1 106 ? -18.365 -5.355 19.113 1.00 87.00 106 LEU A N 1
ATOM 839 C CA . LEU A 1 106 ? -18.119 -6.789 18.965 1.00 87.00 106 LEU A CA 1
ATOM 840 C C . LEU A 1 106 ? -16.717 -7.112 18.417 1.00 87.00 106 LEU A C 1
ATOM 842 O O . LEU A 1 106 ? -16.387 -8.284 18.258 1.00 87.00 106 LEU A O 1
ATOM 846 N N . GLY A 1 107 ? -15.891 -6.099 18.129 1.00 79.31 107 GLY A N 1
ATOM 847 C CA . GLY A 1 107 ? -14.531 -6.279 17.615 1.00 79.31 107 GLY A CA 1
ATOM 848 C C . GLY A 1 107 ? -14.468 -6.766 16.165 1.00 79.31 107 GLY A C 1
ATOM 849 O O . GLY A 1 107 ? -13.464 -7.341 15.748 1.00 79.31 107 GLY A O 1
ATOM 850 N N . GLY A 1 108 ? -15.534 -6.566 15.389 1.00 81.31 108 GLY A N 1
ATOM 851 C CA . GLY A 1 108 ? -15.544 -6.895 13.969 1.00 81.31 108 GLY A CA 1
ATOM 852 C C . GLY A 1 108 ? -14.713 -5.910 13.143 1.00 81.31 108 GLY A C 1
ATOM 853 O O . GLY A 1 108 ? -14.506 -4.754 13.521 1.00 81.31 108 GLY A O 1
ATOM 854 N N . LYS A 1 109 ? -14.240 -6.364 11.977 1.00 82.12 109 LYS A N 1
ATOM 855 C CA . LYS A 1 109 ? -13.524 -5.497 11.034 1.00 82.12 109 LYS A CA 1
ATOM 856 C C . LYS A 1 109 ? -14.478 -4.420 10.510 1.00 82.12 109 LYS A C 1
ATOM 858 O O . LYS A 1 109 ? -15.616 -4.715 10.157 1.00 82.12 109 LYS A O 1
ATOM 863 N N . ARG A 1 110 ? -13.997 -3.177 10.447 1.00 82.44 110 ARG A N 1
ATOM 864 C CA . ARG A 1 110 ? -14.714 -2.030 9.854 1.00 82.44 110 ARG A CA 1
ATOM 865 C C . ARG A 1 110 ? -13.975 -1.381 8.695 1.00 82.44 110 ARG A C 1
ATOM 867 O O . ARG A 1 110 ? -14.562 -0.574 7.986 1.00 82.44 110 ARG A O 1
ATOM 874 N N . ALA A 1 111 ? -12.711 -1.734 8.505 1.00 89.25 111 ALA A N 1
ATOM 875 C CA . ALA A 1 111 ? -11.920 -1.260 7.393 1.00 89.25 111 ALA A CA 1
ATOM 876 C C . ALA A 1 111 ? -10.779 -2.229 7.085 1.00 89.25 111 ALA A C 1
ATOM 878 O O . ALA A 1 111 ? -10.317 -2.951 7.975 1.00 89.25 111 ALA A O 1
ATOM 879 N N . PHE A 1 112 ? -10.298 -2.185 5.846 1.00 94.56 112 PHE A N 1
ATOM 880 C CA . PHE A 1 112 ? -9.015 -2.765 5.469 1.00 94.56 112 PHE A CA 1
ATOM 881 C C . PHE A 1 112 ? -7.958 -1.676 5.339 1.00 94.56 112 PHE A C 1
ATOM 883 O O . PHE A 1 112 ? -8.252 -0.546 4.957 1.00 94.56 112 PHE A O 1
ATOM 890 N N . LEU A 1 113 ? -6.720 -2.040 5.664 1.00 96.88 113 LEU A N 1
ATOM 891 C CA . LEU A 1 113 ? -5.558 -1.163 5.569 1.00 96.88 113 LEU A CA 1
ATOM 892 C C . LEU A 1 113 ? -4.727 -1.630 4.387 1.00 96.88 113 LEU A C 1
ATOM 894 O O . LEU A 1 113 ? -4.396 -2.814 4.301 1.00 96.88 113 LEU A O 1
ATOM 898 N N . TRP A 1 114 ? -4.395 -0.691 3.524 1.00 98.31 114 TRP A N 1
ATOM 899 C CA . TRP A 1 114 ? -3.649 -0.892 2.300 1.00 98.31 114 TRP A CA 1
ATOM 900 C C . TRP A 1 114 ? -2.310 -0.173 2.406 1.00 98.31 114 TRP A C 1
ATOM 902 O O . TRP A 1 114 ? -2.204 0.880 3.042 1.00 98.31 114 TRP A O 1
ATOM 912 N N . SER A 1 115 ? -1.288 -0.749 1.791 1.00 98.56 115 SER A N 1
ATOM 913 C CA . SER A 1 115 ? 0.047 -0.169 1.719 1.00 98.56 115 SER A CA 1
ATOM 914 C C . SER A 1 115 ? 0.623 -0.428 0.337 1.00 98.56 115 SER A C 1
ATOM 916 O O . SER A 1 115 ? 0.586 -1.555 -0.156 1.00 98.56 115 SER A O 1
ATOM 918 N N . PHE A 1 116 ? 1.151 0.615 -0.283 1.00 98.69 116 PHE A N 1
ATOM 919 C CA . PHE A 1 116 ? 1.627 0.606 -1.654 1.00 98.69 116 PHE A CA 1
ATOM 920 C C . PHE A 1 116 ? 3.086 1.062 -1.687 1.00 98.69 116 PHE A C 1
ATOM 922 O O . PHE A 1 116 ? 3.445 2.082 -1.095 1.00 98.69 116 PHE A O 1
ATOM 929 N N . GLU A 1 117 ? 3.907 0.295 -2.393 1.00 98.56 117 GLU A N 1
ATOM 930 C CA . GLU A 1 117 ? 5.236 0.701 -2.847 1.00 98.56 117 GLU A CA 1
ATOM 931 C C . GLU A 1 117 ? 5.141 0.934 -4.352 1.00 98.56 117 GLU A C 1
ATOM 933 O O . GLU A 1 117 ? 4.603 0.092 -5.076 1.00 98.56 117 GLU A O 1
ATOM 938 N N . VAL A 1 118 ? 5.637 2.066 -4.833 1.00 98.25 118 VAL A N 1
ATOM 939 C CA . VAL A 1 118 ? 5.471 2.476 -6.226 1.00 98.25 118 VAL A CA 1
ATOM 940 C C . VAL A 1 118 ? 6.820 2.455 -6.927 1.00 98.25 118 VAL A C 1
ATOM 942 O O . VAL A 1 118 ? 7.844 2.871 -6.382 1.00 98.25 118 VAL A O 1
ATOM 945 N N . LYS A 1 119 ? 6.830 1.952 -8.159 1.00 97.62 119 LYS A N 1
ATOM 946 C CA . LYS A 1 119 ? 7.996 1.940 -9.036 1.00 97.62 119 LYS A CA 1
ATOM 947 C C . LYS A 1 119 ? 7.634 2.510 -10.390 1.00 97.62 119 LYS A C 1
ATOM 949 O O . LYS A 1 119 ? 6.525 2.335 -10.882 1.00 97.62 119 LYS A O 1
ATOM 954 N N . LYS A 1 120 ? 8.600 3.159 -11.034 1.00 95.75 120 LYS A N 1
ATOM 955 C CA . LYS A 1 120 ? 8.417 3.601 -12.419 1.00 95.75 120 LYS A CA 1
ATOM 956 C C . LYS A 1 120 ? 8.218 2.404 -13.352 1.00 95.75 120 LYS A C 1
ATOM 958 O O . LYS A 1 120 ? 7.249 2.347 -14.098 1.00 95.75 120 LYS A O 1
ATOM 963 N N . SER A 1 121 ? 9.152 1.461 -13.314 1.00 96.19 121 SER A N 1
ATOM 964 C CA . SER A 1 121 ? 9.163 0.307 -14.206 1.00 96.19 121 SER A CA 1
ATOM 965 C C . SER A 1 121 ? 9.758 -0.915 -13.520 1.00 96.19 121 SER A C 1
ATOM 967 O O . SER A 1 121 ? 10.740 -0.794 -12.777 1.00 96.19 121 SER A O 1
ATOM 969 N N . LEU A 1 122 ? 9.209 -2.089 -13.817 1.00 97.81 122 LEU A N 1
ATOM 970 C CA . LEU A 1 122 ? 9.759 -3.375 -13.403 1.00 97.81 122 LEU A CA 1
ATOM 971 C C . LEU A 1 122 ? 10.413 -4.070 -14.592 1.00 97.81 122 LEU A C 1
ATOM 973 O O . LEU A 1 122 ? 9.779 -4.312 -15.615 1.00 97.81 122 LEU A O 1
ATOM 977 N N . VAL A 1 123 ? 11.689 -4.383 -14.422 1.00 97.44 123 VAL A N 1
ATOM 978 C CA . VAL A 1 123 ? 12.551 -5.061 -15.393 1.00 97.44 123 VAL A CA 1
ATOM 979 C C . VAL A 1 123 ? 13.316 -6.171 -14.668 1.00 97.44 123 VAL A C 1
ATOM 981 O O . VAL A 1 123 ? 13.439 -6.136 -13.438 1.00 97.44 123 VAL A O 1
ATOM 984 N N . ILE A 1 124 ? 13.898 -7.135 -15.392 1.00 96.56 124 ILE A N 1
ATOM 985 C CA . ILE A 1 124 ? 14.595 -8.285 -14.767 1.00 96.56 124 ILE A CA 1
ATOM 986 C C . ILE A 1 124 ? 15.620 -7.844 -13.710 1.00 96.56 124 ILE A C 1
ATOM 988 O O . ILE A 1 124 ? 15.776 -8.492 -12.673 1.00 96.56 124 ILE A O 1
ATOM 992 N N . SER A 1 125 ? 16.331 -6.742 -13.962 1.00 96.94 125 SER A N 1
ATOM 993 C CA . SER A 1 125 ? 17.407 -6.273 -13.086 1.00 96.94 125 SER A CA 1
ATOM 994 C C . SER A 1 125 ? 16.926 -5.711 -11.746 1.00 96.94 125 SER A C 1
ATOM 996 O O . SER A 1 125 ? 17.725 -5.680 -10.812 1.00 96.94 125 SER A O 1
ATOM 998 N N . ASN A 1 126 ? 15.658 -5.297 -11.620 1.00 97.69 126 ASN A N 1
ATOM 999 C CA . ASN A 1 126 ? 15.139 -4.655 -10.406 1.00 97.69 126 ASN A CA 1
ATOM 1000 C C . ASN A 1 126 ? 13.920 -5.355 -9.780 1.00 97.69 126 ASN A C 1
ATOM 1002 O O . ASN A 1 126 ? 13.623 -5.092 -8.616 1.00 97.69 126 ASN A O 1
ATOM 1006 N N . VAL A 1 127 ? 13.240 -6.259 -10.496 1.00 98.50 127 VAL A N 1
ATOM 1007 C CA . VAL A 1 127 ? 11.944 -6.823 -10.079 1.00 98.50 127 VAL A CA 1
ATOM 1008 C C . VAL A 1 127 ? 11.983 -7.447 -8.683 1.00 98.50 127 VAL A C 1
ATOM 1010 O O . VAL A 1 127 ? 11.123 -7.166 -7.850 1.00 98.50 127 VAL A O 1
ATOM 1013 N N . ARG A 1 128 ? 13.028 -8.225 -8.375 1.00 98.50 128 ARG A N 1
ATOM 1014 C CA . ARG A 1 128 ? 13.194 -8.840 -7.049 1.00 98.50 128 ARG A CA 1
ATOM 1015 C C . ARG A 1 128 ? 13.435 -7.802 -5.965 1.00 98.50 128 ARG A C 1
ATOM 1017 O O . ARG A 1 128 ? 12.855 -7.900 -4.890 1.00 98.50 128 ARG A O 1
ATOM 1024 N N . GLU A 1 129 ? 14.294 -6.824 -6.233 1.00 98.38 129 GLU A N 1
ATOM 1025 C CA . GLU A 1 129 ? 14.604 -5.776 -5.264 1.00 98.38 129 GLU A CA 1
ATOM 1026 C C . GLU A 1 129 ? 13.357 -4.950 -4.938 1.00 98.38 129 GLU A C 1
ATOM 1028 O O . GLU A 1 129 ? 13.034 -4.793 -3.763 1.00 98.38 129 GLU A O 1
ATOM 1033 N N . ALA A 1 130 ? 12.623 -4.504 -5.959 1.00 98.50 130 ALA A N 1
ATOM 1034 C CA . ALA A 1 130 ? 11.366 -3.776 -5.804 1.00 98.50 130 ALA A CA 1
ATOM 1035 C C . ALA A 1 130 ? 10.318 -4.592 -5.034 1.00 98.50 130 ALA A C 1
ATOM 1037 O O . ALA A 1 130 ? 9.663 -4.086 -4.118 1.00 98.50 130 ALA A O 1
ATOM 1038 N N . TYR A 1 131 ? 10.190 -5.880 -5.357 1.00 98.75 131 TYR A N 1
ATOM 1039 C CA . TYR A 1 131 ? 9.259 -6.761 -4.669 1.00 98.75 131 TYR A CA 1
ATOM 1040 C C . TYR A 1 131 ? 9.623 -6.928 -3.189 1.00 98.75 131 TYR A C 1
ATOM 1042 O O . TYR A 1 131 ? 8.777 -6.728 -2.319 1.00 98.75 131 TYR A O 1
ATOM 1050 N N . PHE A 1 132 ? 10.884 -7.222 -2.862 1.00 98.56 132 PHE A N 1
ATOM 1051 C CA . PHE A 1 132 ? 11.306 -7.363 -1.464 1.00 98.56 132 PHE A CA 1
ATOM 1052 C C . PHE A 1 132 ? 11.296 -6.042 -0.697 1.00 98.56 132 PHE A C 1
ATOM 1054 O O . PHE A 1 132 ? 11.054 -6.043 0.512 1.00 98.56 132 PHE A O 1
ATOM 1061 N N . GLN A 1 133 ? 11.504 -4.916 -1.377 1.00 98.31 133 GLN A N 1
ATOM 1062 C CA . GLN A 1 133 ? 11.295 -3.601 -0.787 1.00 98.31 133 GLN A CA 1
ATOM 1063 C C . GLN A 1 133 ? 9.830 -3.439 -0.368 1.00 98.31 133 GLN A C 1
ATOM 1065 O O . GLN A 1 133 ? 9.551 -3.106 0.783 1.00 98.31 133 GLN A O 1
ATOM 1070 N N . THR A 1 134 ? 8.901 -3.815 -1.248 1.00 98.62 134 THR A N 1
ATOM 1071 C CA . THR A 1 134 ? 7.465 -3.820 -0.946 1.00 98.62 134 THR A CA 1
ATOM 1072 C C . THR A 1 134 ? 7.129 -4.759 0.212 1.00 98.62 134 THR A C 1
ATOM 1074 O O . THR A 1 134 ? 6.382 -4.386 1.114 1.00 98.62 134 THR A O 1
ATOM 1077 N N . VAL A 1 135 ? 7.715 -5.962 0.249 1.00 98.25 135 VAL A N 1
ATOM 1078 C CA . VAL A 1 135 ? 7.555 -6.889 1.383 1.00 98.25 135 VAL A CA 1
ATOM 1079 C C . VAL A 1 135 ? 7.983 -6.208 2.685 1.00 98.25 135 VAL A C 1
ATOM 1081 O O . VAL A 1 135 ? 7.225 -6.234 3.655 1.00 98.25 135 VAL A O 1
ATOM 1084 N N . SER A 1 136 ? 9.152 -5.568 2.713 1.00 97.19 136 SER A N 1
ATOM 1085 C CA . SER A 1 136 ? 9.659 -4.870 3.901 1.00 97.19 136 SER A CA 1
ATOM 1086 C C . SER A 1 136 ? 8.738 -3.729 4.346 1.00 97.19 136 SER A C 1
ATOM 1088 O O . SER A 1 136 ? 8.453 -3.592 5.535 1.00 97.19 136 SER A O 1
ATOM 1090 N N . ASN A 1 137 ? 8.246 -2.933 3.396 1.00 97.62 137 ASN A N 1
ATOM 1091 C CA . ASN A 1 137 ? 7.561 -1.672 3.681 1.00 97.62 137 ASN A CA 1
ATOM 1092 C C . ASN A 1 137 ? 6.044 -1.815 3.869 1.00 97.62 137 ASN A C 1
ATOM 1094 O O . ASN A 1 137 ? 5.432 -0.972 4.524 1.00 97.62 137 ASN A O 1
ATOM 1098 N N . SER A 1 138 ? 5.433 -2.883 3.341 1.00 98.00 138 SER A N 1
ATOM 1099 C CA . SER A 1 138 ? 3.969 -3.007 3.231 1.00 98.00 138 SER A CA 1
ATOM 1100 C C . SER A 1 138 ? 3.365 -4.239 3.915 1.00 98.00 138 SER A C 1
ATOM 1102 O O . SER A 1 138 ? 2.148 -4.276 4.121 1.00 98.00 138 SER A O 1
ATOM 1104 N N . SER A 1 139 ? 4.173 -5.213 4.361 1.00 97.19 139 SER A N 1
ATOM 1105 C CA . SER A 1 139 ? 3.677 -6.451 5.010 1.00 97.19 139 SER A CA 1
ATOM 1106 C C . SER A 1 139 ? 3.025 -6.249 6.385 1.00 97.19 139 SER A C 1
ATOM 1108 O O . SER A 1 139 ? 2.555 -7.214 6.999 1.00 97.19 139 SER A O 1
ATOM 1110 N N . TRP A 1 140 ? 3.014 -5.023 6.910 1.00 97.31 140 TRP A N 1
ATOM 1111 C CA . TRP A 1 140 ? 2.325 -4.688 8.155 1.00 97.31 140 TRP A CA 1
ATOM 1112 C C . TRP A 1 140 ? 0.808 -4.540 7.982 1.00 97.31 140 TRP A C 1
ATOM 1114 O O . TRP A 1 140 ? 0.085 -4.669 8.970 1.00 97.31 140 TRP A O 1
ATOM 1124 N N . SER A 1 141 ? 0.349 -4.271 6.756 1.00 97.38 141 SER A N 1
ATOM 1125 C CA . SER A 1 141 ? -1.040 -3.953 6.399 1.00 97.38 141 SER A CA 1
ATOM 1126 C C . SER A 1 141 ? -1.876 -5.202 6.062 1.00 97.38 141 SER A C 1
ATOM 1128 O O . SER A 1 141 ? -1.351 -6.317 6.052 1.00 97.38 141 SER A O 1
ATOM 1130 N N . HIS A 1 142 ? -3.181 -5.033 5.802 1.00 97.56 142 HIS A N 1
ATOM 1131 C CA . HIS A 1 142 ? -4.032 -6.138 5.336 1.00 97.56 142 HIS A CA 1
ATOM 1132 C C . HIS A 1 142 ? -3.693 -6.516 3.892 1.00 97.56 142 HIS A C 1
ATOM 1134 O O . HIS A 1 142 ? -3.678 -7.701 3.568 1.00 97.56 142 HIS A O 1
ATOM 1140 N N . TYR A 1 143 ? -3.399 -5.514 3.056 1.00 98.44 143 TYR A N 1
ATOM 1141 C CA . TYR A 1 143 ? -3.032 -5.693 1.658 1.00 98.44 143 TYR A CA 1
ATOM 1142 C C . TYR A 1 143 ? -1.825 -4.827 1.292 1.00 98.44 143 TYR A C 1
ATOM 1144 O O . TYR A 1 143 ? -1.909 -3.597 1.280 1.00 98.44 143 TYR A O 1
ATOM 1152 N N . GLY A 1 144 ? -0.712 -5.484 0.968 1.00 98.50 144 GLY A N 1
ATOM 1153 C CA . GLY A 1 144 ? 0.476 -4.843 0.414 1.00 98.50 144 GLY A CA 1
ATOM 1154 C C . GLY A 1 144 ? 0.517 -4.989 -1.104 1.00 98.50 144 GLY A C 1
ATOM 1155 O O . GLY A 1 144 ? 0.350 -6.102 -1.605 1.00 98.50 144 GLY A O 1
ATOM 1156 N N . TYR A 1 145 ? 0.773 -3.896 -1.818 1.00 98.88 145 TYR A N 1
ATOM 1157 C CA . TYR A 1 145 ? 0.866 -3.879 -3.278 1.00 98.88 145 TYR A CA 1
ATOM 1158 C C . TYR A 1 145 ? 2.159 -3.233 -3.766 1.00 98.88 145 TYR A C 1
ATOM 1160 O O . TYR A 1 145 ? 2.557 -2.173 -3.283 1.00 98.88 145 TYR A O 1
ATOM 1168 N N . LEU A 1 146 ? 2.779 -3.871 -4.757 1.00 98.88 146 LEU A N 1
ATOM 1169 C CA . LEU A 1 146 ? 3.781 -3.268 -5.625 1.00 98.88 146 LEU A CA 1
ATOM 1170 C C . LEU A 1 146 ? 3.048 -2.673 -6.829 1.00 98.88 146 LEU A C 1
ATOM 1172 O O . LEU A 1 146 ? 2.357 -3.387 -7.554 1.00 98.88 146 LEU A O 1
ATOM 1176 N N . VAL A 1 147 ? 3.179 -1.370 -7.034 1.00 98.69 147 VAL A N 1
ATOM 1177 C CA . VAL A 1 147 ? 2.548 -0.641 -8.138 1.00 98.69 147 VAL A CA 1
ATOM 1178 C C . VAL A 1 147 ? 3.623 -0.254 -9.140 1.00 98.69 147 VAL A C 1
ATOM 1180 O O . VAL A 1 147 ? 4.667 0.263 -8.740 1.00 98.69 147 VAL A O 1
ATOM 1183 N N . ALA A 1 148 ? 3.382 -0.465 -10.431 1.00 98.12 148 ALA A N 1
ATOM 1184 C CA . ALA A 1 148 ? 4.291 -0.012 -11.477 1.00 98.12 148 ALA A CA 1
ATOM 1185 C C . ALA A 1 148 ? 3.548 0.562 -12.682 1.00 98.12 148 ALA A C 1
ATOM 1187 O O . ALA A 1 148 ? 2.479 0.072 -13.027 1.00 98.12 148 ALA A O 1
ATOM 1188 N N . ALA A 1 149 ? 4.127 1.574 -13.333 1.00 97.06 149 ALA A N 1
ATOM 1189 C CA . ALA A 1 149 ? 3.578 2.137 -14.572 1.00 97.06 149 ALA A CA 1
ATOM 1190 C C . ALA A 1 149 ? 3.924 1.298 -15.817 1.00 97.06 149 ALA A C 1
ATOM 1192 O O . ALA A 1 149 ? 3.286 1.418 -16.854 1.00 97.06 149 ALA A O 1
ATOM 1193 N N . SER A 1 150 ? 4.956 0.455 -15.732 1.00 95.94 150 SER A N 1
ATOM 1194 C CA . SER A 1 150 ? 5.352 -0.460 -16.804 1.00 95.94 150 SER A CA 1
ATOM 1195 C C . SER A 1 150 ? 6.015 -1.703 -16.219 1.00 95.94 150 SER A C 1
ATOM 1197 O O . SER A 1 150 ? 6.776 -1.614 -15.250 1.00 95.94 150 SER A O 1
ATOM 1199 N N . ILE A 1 151 ? 5.726 -2.871 -16.789 1.00 97.06 151 ILE A N 1
ATOM 1200 C CA . ILE A 1 151 ? 6.268 -4.158 -16.348 1.00 97.06 151 ILE A CA 1
ATOM 1201 C C . ILE A 1 151 ? 6.710 -4.936 -17.587 1.00 97.06 151 ILE A C 1
ATOM 1203 O O . ILE A 1 151 ? 5.906 -5.183 -18.479 1.00 97.06 151 ILE A O 1
ATOM 1207 N N . GLU A 1 152 ? 7.982 -5.334 -17.652 1.00 96.94 152 GLU A N 1
ATOM 1208 C CA . GLU A 1 152 ? 8.458 -6.209 -18.726 1.00 96.94 152 GLU A CA 1
ATOM 1209 C C . GLU A 1 152 ? 7.783 -7.587 -18.651 1.00 96.94 152 GLU A C 1
ATOM 1211 O O . GLU A 1 152 ? 7.702 -8.199 -17.586 1.00 96.94 152 GLU A O 1
ATOM 1216 N N . ASN A 1 153 ? 7.385 -8.138 -19.802 1.00 95.50 153 ASN A N 1
ATOM 1217 C CA . ASN A 1 153 ? 6.727 -9.452 -19.890 1.00 95.50 153 ASN A CA 1
ATOM 1218 C C . ASN A 1 153 ? 7.512 -10.584 -19.204 1.00 95.50 153 ASN A C 1
ATOM 1220 O O . ASN A 1 153 ? 6.935 -11.481 -18.597 1.00 95.50 153 ASN A O 1
ATOM 1224 N N . ASN A 1 154 ? 8.843 -10.526 -19.254 1.00 95.19 154 ASN A N 1
ATOM 1225 C CA . ASN A 1 154 ? 9.741 -11.505 -18.633 1.00 95.19 154 ASN A CA 1
ATOM 1226 C C . ASN A 1 154 ? 9.744 -11.462 -17.084 1.00 95.19 154 ASN A C 1
ATOM 1228 O O . ASN A 1 154 ? 10.331 -12.339 -16.452 1.00 95.19 154 ASN A O 1
ATOM 1232 N N . CYS A 1 155 ? 9.114 -10.453 -16.472 1.00 97.88 155 CYS A N 1
ATOM 1233 C CA . CYS A 1 155 ? 9.001 -10.294 -15.026 1.00 97.88 155 CYS A CA 1
ATOM 1234 C C . CYS A 1 155 ? 7.732 -10.945 -14.465 1.00 97.88 155 CYS A C 1
ATOM 1236 O O . CYS A 1 155 ? 7.674 -11.192 -13.263 1.00 97.88 155 CYS A O 1
ATOM 1238 N N . ILE A 1 156 ? 6.732 -11.237 -15.304 1.00 97.00 156 ILE A N 1
ATOM 1239 C CA . ILE A 1 156 ? 5.418 -11.737 -14.871 1.00 97.00 156 ILE A CA 1
ATOM 1240 C C . ILE A 1 156 ? 5.531 -13.099 -14.174 1.00 97.00 156 ILE A C 1
ATOM 1242 O O . ILE A 1 156 ? 4.966 -13.280 -13.093 1.00 97.00 156 ILE A O 1
ATOM 1246 N N . ASP A 1 157 ? 6.319 -14.028 -14.721 1.00 97.69 157 ASP A N 1
ATOM 1247 C CA . ASP A 1 157 ? 6.540 -15.346 -14.108 1.00 97.69 157 ASP A CA 1
ATOM 1248 C C . ASP A 1 157 ? 7.204 -15.223 -12.727 1.00 97.69 157 ASP A C 1
ATOM 1250 O O . ASP A 1 157 ? 6.775 -15.847 -11.754 1.00 97.69 157 ASP A O 1
ATOM 1254 N N . GLU A 1 158 ? 8.223 -14.366 -12.612 1.00 98.12 158 GLU A N 1
ATOM 1255 C CA . GLU A 1 158 ? 8.924 -14.119 -11.349 1.00 98.12 158 GLU A CA 1
ATOM 1256 C C . GLU A 1 158 ? 7.998 -13.467 -10.312 1.00 98.12 158 GLU A C 1
ATOM 1258 O O . GLU A 1 158 ? 7.942 -13.912 -9.166 1.00 98.12 158 GLU A O 1
ATOM 1263 N N . LEU A 1 159 ? 7.233 -12.446 -10.710 1.00 98.69 159 LEU A N 1
ATOM 1264 C CA . LEU A 1 159 ? 6.247 -11.786 -9.850 1.00 98.69 159 LEU A CA 1
ATOM 1265 C C . LEU A 1 159 ? 5.169 -12.763 -9.377 1.00 98.69 159 LEU A C 1
ATOM 1267 O O . LEU A 1 159 ? 4.766 -12.701 -8.219 1.00 98.69 159 LEU A O 1
ATOM 1271 N N . THR A 1 160 ? 4.752 -13.700 -10.230 1.00 98.56 160 THR A N 1
ATOM 1272 C CA . THR A 1 160 ? 3.779 -14.743 -9.880 1.00 98.56 160 THR A CA 1
ATOM 1273 C C . THR A 1 160 ? 4.333 -15.681 -8.807 1.00 98.56 160 THR A C 1
ATOM 1275 O O . THR A 1 160 ? 3.665 -15.944 -7.803 1.00 98.56 160 THR A O 1
ATOM 1278 N N . VAL A 1 161 ? 5.581 -16.140 -8.959 1.00 98.56 161 VAL A N 1
ATOM 1279 C CA . VAL A 1 161 ? 6.263 -16.969 -7.948 1.00 98.56 161 VAL A CA 1
ATOM 1280 C C . VAL A 1 161 ? 6.412 -16.208 -6.627 1.00 98.56 161 VAL A C 1
ATOM 1282 O O . VAL A 1 161 ? 6.119 -16.747 -5.556 1.00 98.56 161 VAL A O 1
ATOM 1285 N N . LEU A 1 162 ? 6.826 -14.942 -6.690 1.00 98.62 162 LEU A N 1
ATOM 1286 C CA . LEU A 1 162 ? 7.002 -14.091 -5.517 1.00 98.62 162 LEU A CA 1
ATOM 1287 C C . LEU A 1 162 ? 5.670 -13.788 -4.811 1.00 98.62 162 LEU A C 1
ATOM 1289 O O . LEU A 1 162 ? 5.617 -13.821 -3.576 1.00 98.62 162 LEU A O 1
ATOM 1293 N N . ASN A 1 163 ? 4.592 -13.533 -5.560 1.00 98.62 163 ASN A N 1
ATOM 1294 C CA . ASN A 1 163 ? 3.234 -13.348 -5.037 1.00 98.62 163 ASN A CA 1
ATOM 1295 C C . ASN A 1 163 ? 2.763 -14.596 -4.289 1.00 98.62 163 ASN A C 1
ATOM 1297 O O . ASN A 1 163 ? 2.363 -14.493 -3.130 1.00 98.62 163 ASN A O 1
ATOM 1301 N N . ALA A 1 164 ? 2.906 -15.780 -4.888 1.00 98.38 164 ALA A N 1
ATOM 1302 C CA . ALA A 1 164 ? 2.534 -17.034 -4.239 1.00 98.38 164 ALA A CA 1
ATOM 1303 C C . ALA A 1 164 ? 3.320 -17.274 -2.934 1.00 98.38 164 ALA A C 1
ATOM 1305 O O . ALA A 1 164 ? 2.763 -17.772 -1.951 1.00 98.38 164 ALA A O 1
ATOM 1306 N N . ALA A 1 165 ? 4.602 -16.894 -2.903 1.00 98.19 165 ALA A N 1
ATOM 1307 C CA . ALA A 1 165 ? 5.474 -17.089 -1.747 1.00 98.19 165 ALA A CA 1
ATOM 1308 C C . ALA A 1 165 ? 5.246 -16.071 -0.612 1.00 98.19 165 ALA A C 1
ATOM 1310 O O . ALA A 1 165 ? 5.334 -16.431 0.564 1.00 98.19 165 ALA A O 1
ATOM 1311 N N . HIS A 1 166 ? 4.970 -14.805 -0.942 1.00 98.06 166 HIS A N 1
ATOM 1312 C CA . HIS A 1 166 ? 5.008 -13.697 0.026 1.00 98.06 166 HIS A CA 1
ATOM 1313 C C . HIS A 1 166 ? 3.709 -12.888 0.131 1.00 98.06 166 HIS A C 1
ATOM 1315 O O . HIS A 1 166 ? 3.524 -12.172 1.112 1.00 98.06 166 HIS A O 1
ATOM 1321 N N . GLY A 1 167 ? 2.795 -13.021 -0.830 1.00 98.06 167 GLY A N 1
ATOM 1322 C CA . GLY A 1 167 ? 1.448 -12.452 -0.775 1.00 98.06 167 GLY A CA 1
ATOM 1323 C C . GLY A 1 167 ? 1.327 -10.962 -1.099 1.00 98.06 167 GLY A C 1
ATOM 1324 O O . GLY A 1 167 ? 0.252 -10.409 -0.875 1.00 98.06 167 GLY A O 1
ATOM 1325 N N . ILE A 1 168 ? 2.376 -10.307 -1.611 1.00 98.75 168 ILE A N 1
ATOM 1326 C CA . ILE A 1 168 ? 2.283 -8.928 -2.111 1.00 98.75 168 ILE A CA 1
ATOM 1327 C C . ILE A 1 168 ? 1.624 -8.953 -3.489 1.00 98.75 168 ILE A C 1
ATOM 1329 O O . ILE A 1 168 ? 2.043 -9.701 -4.373 1.00 98.75 168 ILE A O 1
ATOM 1333 N N . GLY A 1 169 ? 0.573 -8.156 -3.660 1.00 98.75 169 GLY A N 1
ATOM 1334 C CA . GLY A 1 169 ? -0.103 -8.008 -4.943 1.00 98.75 169 GLY A CA 1
ATOM 1335 C C . GLY A 1 169 ? 0.665 -7.097 -5.896 1.00 98.75 169 GLY A C 1
ATOM 1336 O O . GLY A 1 169 ? 1.565 -6.365 -5.484 1.00 98.75 169 GLY A O 1
ATOM 1337 N N . VAL A 1 170 ? 0.287 -7.116 -7.169 1.00 98.88 170 VAL A N 1
ATOM 1338 C CA . VAL A 1 170 ? 0.883 -6.274 -8.209 1.00 98.88 170 VAL A CA 1
ATOM 1339 C C . VAL A 1 170 ? -0.212 -5.508 -8.932 1.00 98.88 170 VAL A C 1
ATOM 1341 O O . VAL A 1 170 ? -1.191 -6.106 -9.376 1.00 98.88 170 VAL A O 1
ATOM 1344 N N . ILE A 1 171 ? -0.034 -4.193 -9.047 1.00 98.75 171 ILE A N 1
ATOM 1345 C CA . ILE A 1 171 ? -0.899 -3.304 -9.828 1.00 98.75 171 ILE A CA 1
ATOM 1346 C C . ILE A 1 171 ? -0.090 -2.739 -10.994 1.00 98.75 171 ILE A C 1
ATOM 1348 O O . ILE A 1 171 ? 0.981 -2.166 -10.781 1.00 98.75 171 ILE A O 1
ATOM 1352 N N . LEU A 1 172 ? -0.630 -2.874 -12.203 1.00 98.44 172 LEU A N 1
ATOM 1353 C CA . LEU A 1 172 ? -0.194 -2.120 -13.371 1.00 98.44 172 LEU A CA 1
ATOM 1354 C C . LEU A 1 172 ? -1.020 -0.838 -13.436 1.00 98.44 172 LEU A C 1
ATOM 1356 O O . LEU A 1 172 ? -2.239 -0.885 -13.595 1.00 98.44 172 LEU A O 1
ATOM 1360 N N . LEU A 1 173 ? -0.356 0.293 -13.236 1.00 97.94 173 LEU A N 1
ATOM 1361 C CA . LEU A 1 173 ? -0.974 1.610 -13.243 1.00 97.94 173 LEU A CA 1
ATOM 1362 C C . LEU A 1 173 ? -0.954 2.171 -14.665 1.00 97.94 173 LEU A C 1
ATOM 1364 O O . LEU A 1 173 ? 0.122 2.369 -15.227 1.00 97.94 173 LEU A O 1
ATOM 1368 N N . ASP A 1 174 ? -2.126 2.462 -15.219 1.00 96.38 174 ASP A N 1
ATOM 1369 C CA . ASP A 1 174 ? -2.232 3.155 -16.498 1.00 96.38 174 ASP A CA 1
ATOM 1370 C C . ASP A 1 174 ? -2.036 4.662 -16.272 1.00 96.38 174 ASP A C 1
ATOM 1372 O O . ASP A 1 174 ? -2.788 5.320 -15.548 1.00 96.38 174 ASP A O 1
ATOM 1376 N N . VAL A 1 175 ? -0.970 5.207 -16.859 1.00 95.19 175 VAL A N 1
ATOM 1377 C CA . VAL A 1 175 ? -0.579 6.612 -16.676 1.00 95.19 175 VAL A CA 1
ATOM 1378 C C . VAL A 1 175 ? -1.420 7.592 -17.490 1.00 95.19 175 VAL A C 1
ATOM 1380 O O . VAL A 1 175 ? -1.465 8.776 -17.158 1.00 95.19 175 VAL A O 1
ATOM 1383 N N . HIS A 1 176 ? -2.083 7.122 -18.546 1.00 92.94 176 HIS A N 1
ATOM 1384 C CA . HIS A 1 176 ? -2.909 7.947 -19.424 1.00 92.94 176 HIS A CA 1
ATOM 1385 C C . HIS A 1 176 ? -4.373 7.927 -18.997 1.00 92.94 176 HIS A C 1
ATOM 1387 O O . HIS A 1 176 ? -5.064 8.941 -19.105 1.00 92.94 176 HIS A O 1
ATOM 1393 N N . ASN A 1 177 ? -4.837 6.786 -18.496 1.00 93.69 177 ASN A N 1
ATOM 1394 C CA . ASN A 1 177 ? -6.182 6.607 -17.991 1.00 93.69 177 ASN A CA 1
ATOM 1395 C C . ASN A 1 177 ? -6.162 5.794 -16.686 1.00 93.69 177 ASN A C 1
ATOM 1397 O O . ASN A 1 177 ? -6.376 4.583 -16.722 1.00 93.69 177 ASN A O 1
ATOM 1401 N N . PRO A 1 178 ? -5.981 6.440 -15.517 1.00 94.00 178 PRO A N 1
ATOM 1402 C CA . PRO A 1 178 ? -5.882 5.746 -14.233 1.00 94.00 178 PRO A CA 1
ATOM 1403 C C . PRO A 1 178 ? -7.037 4.787 -13.934 1.00 94.00 178 PRO A C 1
ATOM 1405 O O . PRO A 1 178 ? -6.828 3.792 -13.242 1.00 94.00 178 PRO A O 1
ATOM 1408 N N . SER A 1 179 ? -8.235 5.043 -14.468 1.00 92.75 179 SER A N 1
ATOM 1409 C CA . SER A 1 179 ? -9.398 4.160 -14.304 1.00 92.75 179 SER A CA 1
ATOM 1410 C C . SER A 1 179 ? -9.260 2.792 -14.990 1.00 92.75 179 SER A C 1
ATOM 1412 O O . SER A 1 179 ? -9.909 1.846 -14.559 1.00 92.75 179 SER A O 1
ATOM 1414 N N . GLU A 1 180 ? -8.372 2.666 -15.980 1.00 95.00 180 GLU A N 1
ATOM 1415 C CA . GLU A 1 180 ? -8.065 1.416 -16.696 1.00 95.00 180 GLU A CA 1
ATOM 1416 C C . GLU A 1 180 ? -6.865 0.667 -16.092 1.00 95.00 180 GLU A C 1
ATOM 1418 O O . GLU A 1 180 ? -6.411 -0.343 -16.630 1.00 95.00 180 GLU A O 1
ATOM 1423 N N . SER A 1 181 ? -6.339 1.140 -14.956 1.00 97.69 181 SER A N 1
ATOM 1424 C CA . SER A 1 181 ? -5.309 0.418 -14.202 1.00 97.69 181 SER A CA 1
ATOM 1425 C C . SER A 1 181 ? -5.832 -0.931 -13.707 1.00 97.69 181 SER A C 1
ATOM 1427 O O . SER A 1 181 ? -7.023 -1.103 -13.449 1.00 97.69 181 SER A O 1
ATOM 1429 N N . GLN A 1 182 ? -4.932 -1.896 -13.516 1.00 97.06 182 GLN A N 1
ATOM 1430 C CA . GLN A 1 182 ? -5.318 -3.288 -13.282 1.00 97.06 182 GLN A CA 1
ATOM 1431 C C . GLN A 1 182 ? -4.565 -3.905 -12.108 1.00 97.06 182 GLN A C 1
ATOM 1433 O O . GLN A 1 182 ? -3.353 -3.736 -11.959 1.00 97.06 182 GLN A O 1
ATOM 1438 N N . ILE A 1 183 ? -5.272 -4.684 -11.285 1.00 98.44 183 ILE A N 1
ATOM 1439 C CA . ILE A 1 183 ? -4.628 -5.635 -10.373 1.00 98.44 183 ILE A CA 1
ATOM 1440 C C . ILE A 1 183 ? -4.211 -6.850 -11.208 1.00 98.44 183 ILE A C 1
ATOM 1442 O O . ILE A 1 183 ? -5.049 -7.677 -11.551 1.00 98.44 183 ILE A O 1
ATOM 1446 N N . LEU A 1 184 ? -2.917 -6.964 -11.512 1.00 98.06 184 LEU A N 1
ATOM 1447 C CA . LEU A 1 184 ? -2.366 -8.121 -12.225 1.00 98.06 184 LEU A CA 1
ATOM 1448 C C . LEU A 1 184 ? -2.281 -9.353 -11.322 1.00 98.06 184 LEU A C 1
ATOM 1450 O O . LEU A 1 184 ? -2.565 -10.468 -11.746 1.00 98.06 184 LEU A O 1
ATOM 1454 N N . LEU A 1 185 ? -1.868 -9.151 -10.068 1.00 98.62 185 LEU A N 1
ATOM 1455 C CA . LEU A 1 185 ? -1.753 -10.210 -9.069 1.00 98.62 185 LEU A CA 1
ATOM 1456 C C . LEU A 1 185 ? -2.418 -9.750 -7.777 1.00 98.62 185 LEU A C 1
ATOM 1458 O O . LEU A 1 185 ? -2.056 -8.717 -7.210 1.00 98.62 185 LEU A O 1
ATOM 1462 N N . GLN A 1 186 ? -3.373 -10.530 -7.286 1.00 98.44 186 GLN A N 1
ATOM 1463 C CA . GLN A 1 186 ? -4.103 -10.197 -6.069 1.00 98.44 186 GLN A CA 1
ATOM 1464 C C . GLN A 1 186 ? -3.188 -10.295 -4.837 1.00 98.44 186 GLN A C 1
ATOM 1466 O O . GLN A 1 186 ? -2.472 -11.283 -4.648 1.00 98.44 186 GLN A O 1
ATOM 1471 N N . ALA A 1 187 ? -3.232 -9.287 -3.961 1.00 98.50 187 ALA A N 1
ATOM 1472 C CA . ALA A 1 187 ? -2.570 -9.376 -2.661 1.00 98.50 187 ALA A CA 1
ATOM 1473 C C . ALA A 1 187 ? -3.305 -10.369 -1.751 1.00 98.50 187 ALA A C 1
ATOM 1475 O O . ALA A 1 187 ? -4.539 -10.389 -1.688 1.00 98.50 187 ALA 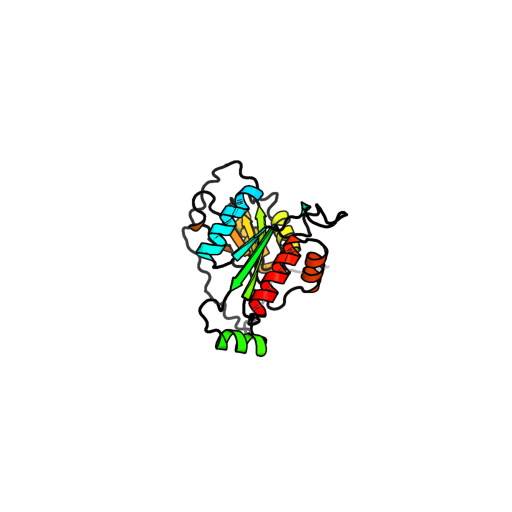A O 1
ATOM 1476 N N . LYS A 1 188 ? -2.549 -11.158 -0.988 1.00 98.12 188 LYS A N 1
ATOM 1477 C CA . LYS A 1 188 ? -3.11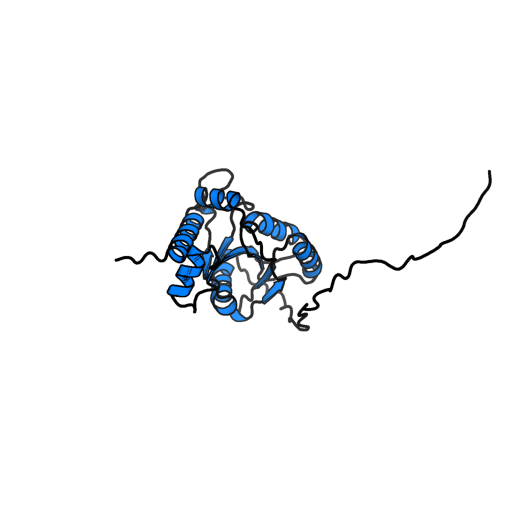6 -12.055 0.020 1.00 98.12 188 LYS A CA 1
ATOM 1478 C C . LYS A 1 188 ? -3.508 -11.250 1.255 1.00 98.12 188 LYS A C 1
ATOM 1480 O O . LYS A 1 188 ? -2.655 -10.597 1.852 1.00 98.12 188 LYS A O 1
ATOM 1485 N N . GLU A 1 189 ? -4.770 -11.351 1.674 1.00 96.81 189 GLU A N 1
ATOM 1486 C CA . GLU A 1 189 ? -5.226 -10.699 2.904 1.00 96.81 189 GLU A CA 1
ATOM 1487 C C . GLU A 1 189 ? -4.432 -11.217 4.109 1.00 96.81 189 GLU A C 1
ATOM 1489 O O . GLU A 1 189 ? -4.415 -12.417 4.416 1.00 96.81 189 GLU A O 1
ATOM 1494 N N . LYS A 1 190 ? -3.812 -10.295 4.841 1.00 95.69 190 LYS A N 1
ATOM 1495 C CA . LYS A 1 190 ? -3.214 -10.591 6.134 1.00 95.69 190 LYS A CA 1
ATOM 1496 C C . LYS A 1 190 ? -4.253 -10.442 7.244 1.00 95.69 190 LYS A C 1
ATOM 1498 O O . LYS A 1 190 ? -4.748 -9.353 7.508 1.00 95.69 190 LYS A O 1
ATOM 1503 N N . ILE A 1 191 ? -4.540 -11.545 7.940 1.00 90.31 191 ILE A N 1
ATOM 1504 C CA . ILE A 1 191 ? -5.545 -11.583 9.021 1.00 90.31 191 ILE A CA 1
ATOM 1505 C C . ILE A 1 191 ? -5.116 -10.737 10.228 1.00 90.31 191 ILE A C 1
ATOM 1507 O O . ILE A 1 191 ? -5.958 -10.117 10.874 1.00 90.31 191 ILE A O 1
ATOM 1511 N N . SER A 1 192 ? -3.817 -10.730 10.540 1.00 91.06 192 SER A N 1
ATOM 1512 C CA . SER A 1 192 ? -3.256 -10.023 11.692 1.00 91.06 192 SER A CA 1
ATOM 1513 C C . SER A 1 192 ? -2.234 -8.987 11.246 1.00 91.06 192 SER A C 1
ATOM 1515 O O . SER A 1 192 ? -1.243 -9.329 10.601 1.00 91.06 192 SER A O 1
ATOM 1517 N N . LEU A 1 193 ? -2.465 -7.733 11.622 1.00 93.50 193 LEU A N 1
ATOM 1518 C CA . LEU A 1 193 ? -1.555 -6.626 11.350 1.00 93.50 193 LEU A CA 1
ATOM 1519 C C . LEU A 1 193 ? -0.266 -6.745 12.172 1.00 93.50 193 LEU A C 1
ATOM 1521 O O . LEU A 1 193 ? -0.269 -7.228 13.307 1.00 93.50 193 LEU A O 1
ATOM 1525 N N . ASP A 1 194 ? 0.843 -6.260 11.612 1.00 95.25 194 ASP A N 1
ATOM 1526 C CA . ASP A 1 194 ? 2.100 -6.149 12.356 1.00 95.25 194 ASP A CA 1
ATOM 1527 C C . ASP A 1 194 ? 2.114 -4.861 13.187 1.00 95.25 194 ASP A C 1
ATOM 1529 O O . ASP A 1 194 ? 2.583 -3.802 12.761 1.00 95.25 194 ASP A O 1
ATOM 1533 N N . TRP A 1 195 ? 1.592 -4.964 14.406 1.00 95.38 195 TRP A N 1
ATOM 1534 C CA . TRP A 1 195 ? 1.507 -3.841 15.334 1.00 95.38 195 TRP A CA 1
ATOM 1535 C C . TRP A 1 195 ? 2.864 -3.296 15.783 1.00 95.38 195 TRP A C 1
ATOM 1537 O O . TRP A 1 195 ? 2.949 -2.120 16.136 1.00 95.38 195 TRP A O 1
ATOM 1547 N N . GLN A 1 196 ? 3.932 -4.101 15.755 1.00 95.94 196 GLN A N 1
ATOM 1548 C CA . GLN A 1 196 ? 5.267 -3.614 16.104 1.00 95.94 196 GLN A CA 1
ATOM 1549 C C . GLN A 1 196 ? 5.790 -2.676 15.017 1.00 95.94 196 GLN A C 1
ATOM 1551 O O . GLN A 1 196 ? 6.279 -1.584 15.325 1.00 95.94 196 GLN A O 1
ATOM 1556 N N . THR A 1 197 ? 5.623 -3.062 13.751 1.00 95.81 197 THR A N 1
ATOM 1557 C CA . THR A 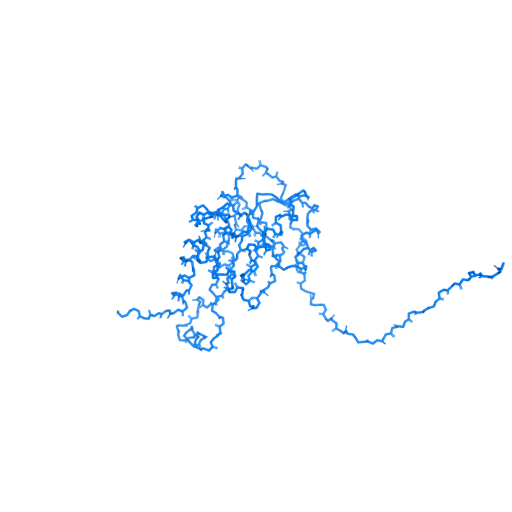1 197 ? 5.978 -2.215 12.607 1.00 95.81 197 THR A CA 1
ATOM 1558 C C . THR A 1 197 ? 5.113 -0.955 12.555 1.00 95.81 197 THR A C 1
ATOM 1560 O O . THR A 1 197 ? 5.654 0.142 12.427 1.00 95.81 197 THR A O 1
ATOM 1563 N N . ILE A 1 198 ? 3.797 -1.073 12.771 1.00 96.94 198 ILE A N 1
ATOM 1564 C CA . ILE A 1 198 ? 2.885 0.083 12.862 1.00 96.94 198 ILE A CA 1
ATOM 1565 C C . ILE A 1 198 ? 3.339 1.057 13.956 1.00 96.94 198 ILE A C 1
ATOM 1567 O O . ILE A 1 198 ? 3.504 2.246 13.690 1.00 96.94 198 ILE A O 1
ATOM 1571 N N . ASN A 1 199 ? 3.585 0.572 15.178 1.00 96.69 199 ASN A N 1
ATOM 1572 C CA . ASN A 1 199 ? 4.014 1.423 16.290 1.00 96.69 199 ASN A CA 1
ATOM 1573 C C . ASN A 1 199 ? 5.342 2.132 15.986 1.00 96.69 199 ASN A C 1
ATOM 1575 O O . ASN A 1 199 ? 5.508 3.319 16.265 1.00 96.69 199 ASN A O 1
ATOM 1579 N N . ARG A 1 200 ? 6.282 1.424 15.354 1.00 94.75 200 ARG A N 1
ATOM 1580 C CA . ARG A 1 200 ? 7.545 2.011 14.906 1.00 94.75 200 ARG A CA 1
ATOM 1581 C C . ARG A 1 200 ? 7.321 3.113 13.867 1.00 94.75 200 ARG A C 1
ATOM 1583 O O . ARG A 1 200 ? 7.954 4.159 13.973 1.00 94.75 200 ARG A O 1
ATOM 1590 N N . LEU A 1 201 ? 6.440 2.908 12.889 1.00 95.56 201 LEU A N 1
ATOM 1591 C CA . LEU A 1 201 ? 6.134 3.904 11.858 1.00 95.56 201 LEU A CA 1
ATOM 1592 C C . LEU A 1 201 ? 5.474 5.161 12.442 1.00 95.56 201 LEU A C 1
ATOM 1594 O O . LEU A 1 201 ? 5.886 6.265 12.090 1.00 95.56 201 LEU A O 1
ATOM 1598 N N . ILE A 1 202 ? 4.546 5.006 13.396 1.00 96.12 202 ILE A N 1
ATOM 1599 C CA . ILE A 1 202 ? 3.930 6.121 14.144 1.00 96.12 202 ILE A CA 1
ATOM 1600 C C . ILE A 1 202 ? 5.000 6.982 14.824 1.00 96.12 202 ILE A C 1
ATOM 1602 O O . ILE A 1 202 ? 4.944 8.212 14.785 1.00 96.12 202 ILE A O 1
ATOM 1606 N N . GLU A 1 203 ? 5.990 6.342 15.444 1.00 95.19 203 GLU A N 1
ATOM 1607 C CA . GLU A 1 203 ? 7.080 7.051 16.105 1.00 95.19 203 GLU A CA 1
ATOM 1608 C C . GLU A 1 203 ? 8.056 7.698 15.122 1.00 95.19 203 GLU A C 1
ATOM 1610 O O . GLU A 1 203 ? 8.680 8.706 15.457 1.00 95.19 203 GLU A O 1
ATOM 1615 N N . LEU A 1 204 ? 8.236 7.132 13.930 1.00 93.81 204 LEU A N 1
ATOM 1616 C CA . LEU A 1 204 ? 9.223 7.607 12.965 1.00 93.81 204 LEU A CA 1
ATOM 1617 C C . LEU A 1 204 ? 8.710 8.742 12.083 1.00 93.81 204 LEU A C 1
ATOM 1619 O O . LEU A 1 204 ? 9.490 9.660 11.811 1.00 93.81 204 LEU A O 1
ATOM 1623 N N . ASN A 1 205 ? 7.456 8.674 11.631 1.00 95.62 205 ASN A N 1
ATOM 1624 C CA . ASN A 1 205 ? 6.935 9.520 10.565 1.00 95.62 205 ASN A CA 1
ATOM 1625 C C . ASN A 1 205 ? 5.607 10.207 10.958 1.00 95.62 205 ASN A C 1
ATOM 1627 O O . ASN A 1 205 ? 4.629 9.523 11.267 1.00 95.62 205 ASN A O 1
ATOM 1631 N N . PRO A 1 206 ? 5.536 11.553 10.925 1.00 95.94 206 PRO A N 1
ATOM 1632 C CA . PRO A 1 206 ? 4.324 12.278 11.298 1.00 95.94 206 PRO A CA 1
ATOM 1633 C C . PRO A 1 206 ? 3.142 12.042 10.346 1.00 95.94 206 PRO A C 1
ATOM 1635 O O . PRO A 1 206 ? 2.011 12.017 10.823 1.00 95.94 206 PRO A O 1
ATOM 1638 N N . ASP A 1 207 ? 3.377 11.813 9.049 1.00 96.44 207 ASP A N 1
ATOM 1639 C CA . ASP A 1 207 ? 2.298 11.546 8.085 1.00 96.44 207 ASP A CA 1
ATOM 1640 C C . ASP A 1 207 ? 1.630 10.197 8.394 1.00 96.44 207 ASP A C 1
ATOM 1642 O O . ASP A 1 207 ? 0.404 10.079 8.403 1.00 96.44 207 ASP A O 1
ATOM 1646 N N . PHE A 1 208 ? 2.433 9.184 8.740 1.00 96.69 208 PHE A N 1
ATOM 1647 C CA . PHE A 1 208 ? 1.914 7.881 9.159 1.00 96.69 208 PHE A CA 1
ATOM 1648 C C . PHE A 1 208 ? 1.142 7.971 10.484 1.00 96.69 208 PHE A C 1
ATOM 1650 O O . PHE A 1 208 ? 0.102 7.335 10.658 1.00 96.69 208 PHE A O 1
ATOM 1657 N N . LYS A 1 209 ? 1.625 8.791 11.424 1.00 96.38 209 LYS A N 1
ATOM 1658 C CA . LYS A 1 209 ? 0.921 9.051 12.684 1.00 96.38 209 LYS A CA 1
ATOM 1659 C C . LYS A 1 209 ? -0.443 9.703 12.456 1.00 96.38 209 LYS A C 1
ATOM 1661 O O . LYS A 1 209 ? -1.417 9.264 13.062 1.00 96.38 209 LYS A O 1
ATOM 1666 N N . GLU A 1 210 ? -0.520 10.718 11.595 1.00 95.06 210 GLU A N 1
ATOM 1667 C CA . GLU A 1 210 ? -1.785 11.381 11.247 1.00 95.06 210 GLU A CA 1
ATOM 1668 C C . GLU A 1 210 ? -2.779 10.391 10.630 1.00 95.06 210 GLU A C 1
ATOM 1670 O O . GLU A 1 210 ? -3.951 10.368 10.997 1.00 95.06 210 GLU A O 1
ATOM 1675 N N . TYR A 1 211 ? -2.307 9.513 9.747 1.00 94.81 211 TYR A N 1
ATOM 1676 C CA . TYR A 1 211 ? -3.132 8.459 9.164 1.00 94.81 211 TYR A CA 1
ATOM 1677 C C . TYR A 1 211 ? -3.757 7.523 10.204 1.00 94.81 211 TYR A C 1
ATOM 1679 O O . TYR A 1 211 ? -4.962 7.271 10.158 1.00 94.81 211 TYR A O 1
ATOM 1687 N N . ILE A 1 212 ? -2.969 7.035 11.167 1.00 94.44 212 ILE A N 1
ATOM 1688 C CA . ILE A 1 212 ? -3.501 6.179 12.236 1.00 94.44 212 ILE A CA 1
ATOM 1689 C C . ILE A 1 212 ? -4.491 6.953 13.117 1.00 94.44 212 ILE A C 1
ATOM 1691 O O . ILE A 1 212 ? -5.501 6.388 13.536 1.00 94.44 212 ILE A O 1
ATOM 1695 N N . ASP A 1 213 ? -4.258 8.245 13.362 1.00 91.25 213 ASP A N 1
ATOM 1696 C CA . ASP A 1 213 ? -5.206 9.076 14.109 1.00 91.25 213 ASP A CA 1
ATOM 1697 C C . ASP A 1 213 ? -6.553 9.216 13.382 1.00 91.25 213 ASP A C 1
ATOM 1699 O O . ASP A 1 213 ? -7.610 9.048 13.992 1.00 91.25 213 ASP A O 1
ATOM 1703 N N . LEU A 1 214 ? -6.540 9.403 12.061 1.00 87.00 214 LEU A N 1
ATOM 1704 C CA . LEU A 1 214 ? -7.760 9.442 11.247 1.00 87.00 214 LEU A CA 1
ATOM 1705 C C . LEU A 1 214 ? -8.524 8.114 11.275 1.00 87.00 214 LEU A C 1
ATOM 1707 O O . LEU A 1 214 ? -9.751 8.111 11.385 1.00 87.00 214 LEU A O 1
ATOM 1711 N N . ILE A 1 215 ? -7.817 6.982 11.245 1.00 86.62 215 ILE A N 1
ATOM 1712 C CA . ILE A 1 215 ? -8.441 5.660 11.405 1.00 86.62 215 ILE A CA 1
ATOM 1713 C C . ILE A 1 215 ? -9.086 5.528 12.788 1.00 86.62 215 ILE A C 1
ATOM 1715 O O . ILE A 1 215 ? -10.205 5.023 12.906 1.00 86.62 215 ILE A O 1
ATOM 1719 N N . ASN A 1 216 ? -8.418 6.009 13.838 1.00 84.06 216 ASN A N 1
ATOM 1720 C CA . ASN A 1 216 ? -8.981 6.000 15.185 1.00 84.06 216 ASN A CA 1
ATOM 1721 C C . ASN A 1 216 ? -10.253 6.850 15.258 1.00 84.06 216 ASN A C 1
ATOM 1723 O O . ASN A 1 216 ? -11.238 6.410 15.847 1.00 84.06 216 ASN A O 1
ATOM 1727 N N . GLN A 1 217 ? -10.275 8.025 14.626 1.00 78.25 217 GLN A N 1
ATOM 1728 C CA . GLN A 1 217 ? -11.466 8.875 14.555 1.00 78.25 217 GLN A CA 1
ATOM 1729 C C . GLN A 1 217 ? -12.615 8.183 13.802 1.00 78.25 217 GLN A C 1
ATOM 1731 O O . GLN A 1 217 ? -13.749 8.180 14.288 1.00 78.25 217 GLN A O 1
ATOM 1736 N N . PHE A 1 218 ? -12.311 7.518 12.681 1.00 68.75 218 PHE A N 1
ATOM 1737 C CA . PHE A 1 218 ? -13.270 6.728 11.903 1.00 68.75 218 PHE A CA 1
ATOM 1738 C C . PHE A 1 218 ? -13.882 5.568 12.714 1.00 68.75 218 PHE A C 1
ATOM 1740 O O . PHE A 1 218 ? -15.093 5.329 12.674 1.00 68.75 218 PHE A O 1
ATOM 1747 N N . SER A 1 219 ? -13.053 4.858 13.484 1.00 60.03 219 SER A N 1
ATOM 1748 C CA . SER A 1 219 ? -13.489 3.757 14.351 1.00 60.03 219 SER A CA 1
ATOM 1749 C C . SER A 1 219 ? -14.314 4.247 15.544 1.00 60.03 219 SER A C 1
ATOM 1751 O O . SER A 1 219 ? -15.293 3.607 15.936 1.00 60.03 219 SER A O 1
ATOM 1753 N N . LEU A 1 220 ? -13.932 5.397 16.108 1.00 55.62 220 LEU A N 1
ATOM 1754 C CA . LEU A 1 220 ? -14.498 5.901 17.351 1.00 55.62 220 LEU A CA 1
ATOM 1755 C C . LEU A 1 220 ? -15.828 6.618 17.180 1.00 55.62 220 LEU A C 1
ATOM 1757 O O . LEU A 1 220 ? -16.559 6.624 18.166 1.00 55.62 220 LEU A O 1
ATOM 1761 N N . ASN A 1 221 ? -16.111 7.236 16.020 1.00 53.03 221 ASN A N 1
ATOM 1762 C CA . ASN A 1 221 ? -17.331 8.008 15.723 1.00 53.03 221 ASN A CA 1
ATOM 1763 C C . ASN A 1 221 ? -17.977 8.597 16.993 1.00 53.03 221 ASN A C 1
ATOM 1765 O O . ASN A 1 221 ? -19.160 8.408 17.291 1.00 53.03 221 ASN A O 1
ATOM 1769 N N . LYS A 1 222 ? -17.144 9.257 17.814 1.00 41.53 222 LYS A N 1
ATOM 1770 C CA . LYS A 1 222 ? -17.596 9.866 19.055 1.00 41.53 222 LYS A CA 1
ATOM 1771 C C . LYS A 1 222 ? -18.548 10.949 18.600 1.00 41.53 222 LYS A C 1
ATOM 1773 O O . LYS A 1 222 ? -18.126 11.861 17.895 1.00 41.53 222 LYS A O 1
ATOM 1778 N N . LYS A 1 223 ? -19.821 10.840 18.986 1.00 33.06 223 LYS A N 1
ATOM 1779 C CA . LYS A 1 223 ? -20.756 11.963 18.933 1.00 33.06 223 LYS A CA 1
ATOM 1780 C C . LYS A 1 223 ? -20.058 13.151 19.594 1.00 33.06 223 LYS A C 1
ATOM 1782 O O . LYS A 1 223 ? -19.975 13.203 20.820 1.00 33.06 223 LYS A O 1
ATOM 1787 N N . LEU A 1 224 ? -19.521 14.061 18.789 1.00 30.75 224 LEU A N 1
ATOM 1788 C CA . LEU A 1 224 ? -19.195 15.400 19.240 1.00 30.75 224 LEU A CA 1
ATOM 1789 C C . LEU A 1 224 ? -20.556 16.043 19.516 1.00 30.75 224 LEU A C 1
ATOM 1791 O O . LEU A 1 224 ? -21.318 16.320 18.591 1.00 30.75 224 LEU A O 1
ATOM 1795 N N . LYS A 1 225 ? -20.910 16.093 20.802 1.00 30.25 225 LYS A N 1
ATOM 1796 C CA . LYS A 1 225 ? -21.950 16.983 21.314 1.00 30.25 225 LYS A CA 1
ATOM 1797 C C . LYS A 1 225 ? -21.401 18.397 21.366 1.00 30.25 225 LYS A C 1
ATOM 1799 O O . LYS A 1 225 ? -20.202 18.524 21.701 1.00 30.25 225 LYS A O 1
#

pLDDT: mean 81.83, std 23.73, range [26.67, 98.88]

Nearest PDB structures (foldseek):
  8phb-assembly1_B  TM=5.270E-01  e=2.267E+00  Allochromatium vinosum
  3kyd-assembly1_A  TM=5.908E-01  e=3.103E+00  Homo sapiens
  2ekc-assembly2_B  TM=4.605E-01  e=5.459E+00  Aquifex aeolicus VF5
  7esv-assembly1_C  TM=3.441E-01  e=3.746E+00  Pseudomonas phage phiYY

Organism: Escherichia coli (NCBI:txid562)

Sequence (225 aa):
MTAGKPRKYLWSDDEAKGIQLNKDIFVTDDADVSDPHGEFYSEHELYPLLSEYASSSLNVLVRRVDEKKSKKGAFKSNKWVHPDVIGVQDIGHNWSSLTKDAVSILGGKRAFLWSFEVKKSLVISNVREAYFQTVSNSSWSHYGYLVAASIENNCIDELTVLNAAHGIGVILLDVHNPSESQILLQAKEKISLDWQTINRLIELNPDFKEYIDLINQFSLNKKLK

Mean predicted aligned error: 10.67 Å

Radius of gyration: 22.13 Å; Cα contacts (8 Å, |Δi|>4): 328; chains: 1; bounding box: 60×75×47 Å

Secondary structure (DSSP, 8-state):
----------------------------TT------------HHHHHHHHHHHHHHHS-EEEEE--GGGSPSSTTTT-TTT--SEEEEEETTTTS-HHHHHHHHHTT---EEEEEEEEEEEE-TTTHHHHHHHHHHHHTTSSEEEEEEEEE-GGGHHHHHHHHHHH--EEEE--SS-GGG-EEEEPPPPPSS--HHHHHHHHHH-HHHHHHHHHHHHHHH-----

Solvent-accessible surface area (backbone atoms only — not comparable to full-atom values): 13144 Å² total; per-residue (Å²): 135,89,83,86,86,87,87,88,87,76,91,79,81,88,84,90,76,90,73,79,73,82,84,77,76,84,73,67,83,80,72,77,76,71,74,81,77,83,67,89,62,52,52,78,69,46,51,64,44,51,42,50,22,32,41,76,77,68,53,22,56,60,47,72,37,55,48,83,66,23,53,86,62,88,62,24,85,33,77,64,60,56,37,46,31,37,28,44,27,60,77,47,73,90,54,55,69,69,57,54,51,51,35,53,75,72,68,47,88,58,59,48,41,36,19,30,30,71,40,50,63,39,40,83,94,44,42,64,60,56,50,52,33,25,50,60,28,11,65,40,31,28,32,20,30,39,33,22,60,35,69,43,78,86,36,51,67,56,50,50,56,48,25,75,74,70,26,46,10,33,32,45,41,36,89,90,47,32,83,74,35,41,75,78,37,80,42,46,78,40,92,69,63,38,61,69,59,50,54,51,40,42,74,38,20,62,53,49,33,52,52,54,51,52,50,49,50,67,71,55,66,68,80,82,123

=== Feature glossary ===
Key to the feature types in this record:

Secondary structure (8-state, DSSP). Secondary structure is the local, repeating backbone conformation. DSSP classifies it into eight states by reading the hydrogen-bond network: three helix types (H, G, I), two β types (E, B), two non-regular types (T, S), and unstructured coil (-).

Backbone torsions (φ/ψ). Backbone dihedral angles. Every residue except chain termini has a φ (preceding-C → N → Cα → C) and a ψ (N → Cα → C → next-N). They are reported in degrees following the IUPAC sign convention. Secondary structure is essentially a statement about which (φ, ψ) basin each residue occupies.

Predicted aligned error. Predicted Aligned Error (PAE) is an AlphaFold confidence matrix: entry (i, j) is the expected error in the position of residue j, in ångströms, when the prediction is superimposed on the true structure at residue i. Low PAE within a block of residues means that block is internally rigid and well-predicted; high PAE between two blocks means their relative placement is uncertain even if each block individually is confident.

B-factor. B-factor (Debye–Waller factor) reflects atomic displacement in the crystal lattice. It is an experimental observable (units Å²), not a prediction; low values mean the atom is pinned down, high values mean it moves or is heterogeneous across the crystal.

Secondary structure (3-state, P-SEA). Three-state secondary structure (P-SEA) collapses the eight DSSP classes into helix (a), strand (b), and coil (c). P-SEA assigns these from Cα geometry alone — distances and angles — without requiring backbone oxygens, so it works on any Cα trace.

Sequence. Primary structure: the covalent order of the twenty standard amino acids along the backbone. Two proteins with the same sequence will (almost always) fold to the same structure; two with 30% identity often share a fold but not the details.

pLDDT. pLDDT is the predicted lDDT-Cα score: AlphaFold's confidence that the local environment of each residue (all inter-atomic distances within 15 Å) is correctly placed. It is a per-residue number between 0 and 100, with higher meaning more reliable.

InterPro / GO / CATH / organism. Functional annotations link the protein to curated databases. InterPro entries identify conserved domains and families by matching the sequence against member-database signatures (Pfam, PROSITE, CDD, …). Gene Ontology (GO) terms describe molecular function, biological process, and cellular component in a controlled vocabulary. CATH places the structure in a hierarchical fold classification (Class/Architecture/Topology/Homologous-superfamily). The organism is the source species.

Contact-map, Ramachandran, and PAE plots. Three diagnostic plots accompany the record. The Cα contact map visualizes the tertiary structure as a 2D adjacency matrix (8 Å cutoff, sequence-local contacts suppressed). The Ramachandran plot shows the distribution of backbone (φ, ψ) torsions, with points in the α and β basins reflecting secondary structure content. The PAE plot shows AlphaFold's inter-residue confidence as a color matrix.

mmCIF coordinates. The mmCIF table is the protein's shape written out atom by atom. For each backbone N, Cα, C, and carbonyl O, it records an (x, y, z) coordinate triple in Å plus the residue type, chain letter, and residue number.

Radius of gyration, Cα contacts, bounding box. Three whole-structure scalars: the radius of gyration (RMS distance of Cα from centroid, in Å), the count of Cα–Cα contacts (pairs closer than 8 Å and separated by more than four residues in sequence — i.e. tertiary, not local, contacts), and the bounding-box dimensions. Together they distinguish compact globular folds from extended fibres or disordered chains.

Foldseek 3Di. The Foldseek 3Di string encodes local tertiary geometry as a 20-letter alphabet — one character per residue — derived from the relative positions of nearby Cα atoms. Unlike the amino-acid sequence, 3Di is a direct function of the 3D structure, so two proteins with the same fold have similar 3Di strings even at low sequence identity.

Rendered structure images. Six rendered views show the 3D structure from the faces of a cube — i.e. along ±x, ±y, ±z. Rendering representation is drawn randomly per protein from cartoo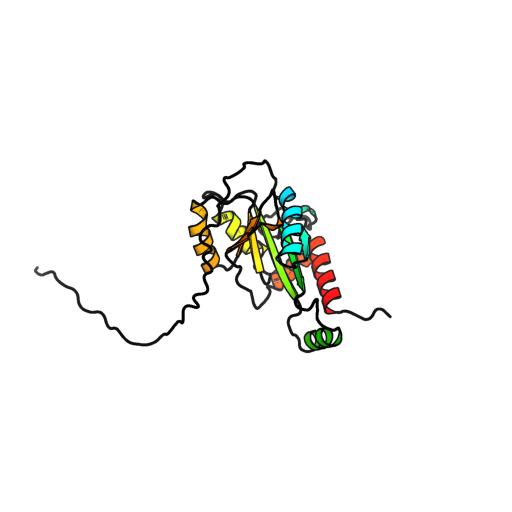n (secondary-structure ribbons), sticks (backbone bonds), or molecular surface; coloring is either N→C rainbow (blue at the N-terminus through red at the C-terminus) or one color per chain.

Nearest PDB structures. The Foldseek neighbor list gives the closest experimentally determined structures in the PDB, ranked by structural alignment. TM-score near 1 means near-identical fold; near 0.3 means only rough topology match. This is how one finds what a novel AlphaFold prediction most resembles in the solved-structure universe.

Solvent-accessible surface area. SASA measures how much of the protein is reachable by solvent. It is computed by rolling a water-sized probe over the atomic surface and summing the exposed area (Å²). Per-residue SASA distinguishes core (buried, low SASA) from surface (exposed, high SASA) residues; total SASA is a whole-molecule size measure.